Protein AF-A0A7V9RGB2-F1 (afdb_monomer_lite)

Secondary structure (DSSP, 8-state):
-TTS-TTB---HHHHTTSPP-SSS--HHHHHHHHHHTT--SSPPHHHHHHHHT----S-HHHHHHHHTTS-HHHHHHHHHHHHTTTS---S---HHHHHHHHHTTSS-HHHHHHHHHHHTHHHHHHHHHHHHTTS--TT-TTS-S-------TTTSSS-TTS---HHHHHHHHHHH--HHHHHHHHHHHHHHHHHHHHS-TT-HHHHHHHHHH-TT-HHHHHHHHHHHHHHHTT--HHHHHHHHHHTTTS-HHHHHHHHHH-TT----HHHHHHHHHHHHHHHHHHHHHHHHHT-TT-HHHHHHHHHHHTTB-SHHHHHHHHHHHHH-HHHHHHHHHTTTTSS-PPPP-

Sequence (349 aa):
MSELIAGIAWTPAMRARVYPSRRIANPAMLAAHLSRSKLTHPIDPQAARALARYPVFHRVEQVKHAGARNPPTWRSAVEVAVARAGSTPQGPLDIDVEAATVSLQLLPLYAAMPYWLSGGGLPFALRTLIRCHGIVNADRTRIGGGAWVVETRSHSVEHPSNHADAWTLLRGMLAEAIEPVYDECHGIADEARLAVRRGKPGEQGLLLMLAFAFPDEPEWAKAAAKPALALTEGFTELFVQALARYTVVAPVDVAVELLTRVPNTAVEADDLLSALAHHGAAGGVKIYEAALAHTATNDARRKLWGTDLLAVRTDDAAKAFARLARRTRTFATLANKHRLLMLRPAKPA

Radius of gyration: 21.08 Å; chains: 1; bounding box: 49×39×62 Å

pLDDT: mean 77.6, std 16.29, range [25.38, 98.06]

Foldseek 3Di:
DVCLFPQFQDDPVLLLLAQFALVRQRLSVLQVQQVLLPAGPVGDLVSLLVLQLDQPDDDLVVLVVQLVVWDPVLNVLLVLLSVCQNHGDPDADDLSVLLSVCLSPSGPLLSSLSNCCNRVNLLSSLSSQLNNFVTDGPPPVPADDGSQDFPDPPVPPDDPPRGRDNLSNSLNSLSVDDDVRVVSSVVSLVVSVVDVVVDDPHSLLSLLSSCLSHLVCLVSQAVSLVSLVVCLVRDDPRSLQSNLSSLLRHFLVSSLVSCQSCVPRVNALSSLSSSCSRVPLQSSLSNLLSNLVSPVPDLVRVLSSLVSLLSRQDPSSLVSLVVVLVVDVSSVVVCVVCVVSNPDHPDDD

Structure (mmCIF, N/CA/C/O backbone):
data_AF-A0A7V9RGB2-F1
#
_entry.id   AF-A0A7V9RGB2-F1
#
loop_
_atom_site.group_PDB
_atom_site.id
_atom_site.type_symbol
_atom_site.label_atom_id
_atom_site.label_alt_id
_atom_site.label_comp_id
_atom_site.label_asym_id
_atom_site.label_entity_id
_atom_site.label_seq_id
_atom_site.pdbx_PDB_ins_code
_atom_site.Cartn_x
_atom_site.Cartn_y
_atom_site.Cartn_z
_atom_site.occupancy
_atom_site.B_iso_or_equiv
_atom_site.auth_seq_id
_atom_site.auth_comp_id
_atom_site.auth_asym_id
_atom_site.auth_atom_id
_atom_site.pdbx_PDB_model_num
ATOM 1 N N . MET A 1 1 ? -1.914 -15.713 -15.498 1.00 42.78 1 MET A N 1
ATOM 2 C CA . MET A 1 1 ? -0.457 -15.415 -15.435 1.00 42.78 1 MET A CA 1
ATOM 3 C C . MET A 1 1 ? 0.282 -15.533 -16.781 1.00 42.78 1 MET A C 1
ATOM 5 O O . MET A 1 1 ? 1.438 -15.112 -16.828 1.00 42.78 1 MET A O 1
ATOM 9 N N . SER A 1 2 ? -0.315 -16.112 -17.838 1.00 36.31 2 SER A N 1
ATOM 10 C CA . SER A 1 2 ? 0.373 -16.432 -19.107 1.00 36.31 2 SER A CA 1
ATOM 11 C C . SER A 1 2 ? 0.507 -15.271 -20.101 1.00 36.31 2 SER A C 1
ATOM 13 O O . SER A 1 2 ? 1.265 -15.405 -21.050 1.00 36.31 2 SER A O 1
ATOM 15 N N . GLU A 1 3 ? -0.120 -14.118 -19.852 1.00 41.31 3 GLU A N 1
ATOM 16 C CA . GLU A 1 3 ? 0.007 -12.907 -20.687 1.00 41.31 3 GLU A CA 1
ATOM 17 C C . GLU A 1 3 ? 0.462 -11.679 -19.878 1.00 41.31 3 GLU A C 1
ATOM 19 O O . GLU A 1 3 ? 0.044 -10.552 -20.127 1.00 41.31 3 GLU A O 1
ATOM 24 N N . LEU A 1 4 ? 1.292 -11.863 -18.846 1.00 48.91 4 LEU A N 1
ATOM 25 C CA . LEU A 1 4 ? 1.810 -10.733 -18.066 1.00 48.91 4 LEU A CA 1
ATOM 26 C C . LEU A 1 4 ? 2.849 -9.945 -18.877 1.00 48.91 4 LEU A C 1
ATOM 28 O O . LEU A 1 4 ? 4.049 -10.169 -18.748 1.00 48.91 4 LEU A O 1
ATOM 32 N N . ILE A 1 5 ? 2.318 -9.022 -19.686 1.00 60.25 5 ILE A N 1
ATOM 33 C CA . ILE A 1 5 ? 2.962 -7.954 -20.454 1.00 60.25 5 ILE A CA 1
ATOM 34 C C . ILE A 1 5 ? 4.028 -8.477 -21.420 1.00 60.25 5 ILE A C 1
ATOM 36 O O . ILE A 1 5 ? 5.154 -8.804 -21.036 1.00 60.25 5 ILE A O 1
ATOM 40 N N . ALA A 1 6 ? 3.684 -8.483 -22.710 1.00 64.38 6 ALA A N 1
ATOM 41 C CA . ALA A 1 6 ? 4.625 -8.758 -23.789 1.00 64.38 6 ALA A CA 1
ATOM 42 C C . ALA A 1 6 ? 5.948 -7.992 -23.584 1.00 64.38 6 ALA A C 1
ATOM 44 O O . ALA A 1 6 ? 5.961 -6.793 -23.297 1.00 64.38 6 ALA A O 1
ATOM 45 N N . GLY A 1 7 ? 7.070 -8.703 -23.715 1.00 75.06 7 GLY A N 1
ATOM 46 C CA . GLY A 1 7 ? 8.401 -8.112 -23.584 1.00 75.06 7 GLY A CA 1
ATOM 47 C C . GLY A 1 7 ? 9.000 -8.104 -22.174 1.00 75.06 7 GLY A C 1
ATOM 48 O O . GLY A 1 7 ? 10.013 -7.441 -21.989 1.00 75.06 7 GLY A O 1
ATOM 49 N N . ILE A 1 8 ? 8.466 -8.835 -21.184 1.00 83.38 8 ILE A N 1
ATOM 50 C CA . ILE A 1 8 ? 9.133 -9.026 -19.877 1.00 83.38 8 ILE A CA 1
ATOM 51 C C . ILE A 1 8 ? 9.417 -10.513 -19.610 1.00 83.38 8 ILE A C 1
ATOM 53 O O . ILE A 1 8 ? 8.515 -11.346 -19.555 1.00 83.38 8 ILE A O 1
ATOM 57 N N . ALA A 1 9 ? 10.688 -10.857 -19.389 1.00 86.25 9 ALA A N 1
ATOM 58 C CA . ALA A 1 9 ? 11.142 -12.199 -19.030 1.00 86.25 9 ALA A CA 1
ATOM 59 C C . ALA A 1 9 ? 11.084 -12.417 -17.507 1.00 86.25 9 ALA A C 1
ATOM 61 O O . ALA A 1 9 ? 12.104 -12.434 -16.817 1.00 86.25 9 ALA A O 1
ATOM 62 N N . TRP A 1 10 ? 9.872 -12.573 -16.977 1.00 84.88 10 TRP A N 1
ATOM 63 C CA . TRP A 1 10 ? 9.626 -12.760 -15.546 1.00 84.88 10 TRP A CA 1
ATOM 64 C C . TRP A 1 10 ? 10.227 -14.057 -14.986 1.00 84.88 10 TRP A C 1
ATOM 66 O O . TRP A 1 10 ? 9.755 -15.152 -15.302 1.00 84.88 10 TRP A O 1
ATOM 76 N N . THR A 1 11 ? 11.192 -13.939 -14.071 1.00 87.06 11 THR A N 1
ATOM 77 C CA . THR A 1 11 ? 11.668 -15.077 -13.265 1.00 87.06 11 THR A CA 1
ATOM 78 C C . THR A 1 11 ? 10.705 -15.380 -12.108 1.00 87.06 11 THR A C 1
ATOM 80 O O . THR A 1 11 ? 9.992 -14.475 -11.664 1.00 87.06 11 THR A O 1
ATOM 83 N N . PRO A 1 12 ? 10.696 -16.607 -11.552 1.00 86.50 12 PRO A N 1
ATOM 84 C CA . PRO A 1 12 ? 9.916 -16.909 -10.349 1.00 86.50 12 PRO A CA 1
ATOM 85 C C . PRO A 1 12 ? 10.233 -15.970 -9.175 1.00 86.50 12 PRO A C 1
ATOM 87 O O . PRO A 1 12 ? 9.321 -15.496 -8.505 1.00 86.50 12 PRO A O 1
ATOM 90 N N . ALA A 1 13 ? 11.511 -15.624 -8.983 1.00 86.62 13 ALA A N 1
ATOM 91 C CA . ALA A 1 13 ? 11.950 -14.708 -7.929 1.00 86.62 13 ALA A CA 1
ATOM 92 C C . ALA A 1 13 ? 11.412 -13.279 -8.119 1.00 86.62 13 ALA A C 1
ATOM 94 O O . ALA A 1 13 ? 11.034 -12.634 -7.146 1.00 86.62 13 ALA A O 1
ATOM 95 N N . MET A 1 14 ? 11.342 -12.787 -9.361 1.00 87.56 14 MET A N 1
ATOM 96 C CA . MET A 1 14 ? 10.722 -11.489 -9.650 1.00 87.56 14 MET A CA 1
ATOM 97 C C . MET A 1 14 ? 9.212 -11.535 -9.426 1.00 87.56 14 MET A C 1
ATOM 99 O O . MET A 1 14 ? 8.665 -10.639 -8.792 1.00 87.56 14 MET A O 1
ATOM 103 N N . ARG A 1 15 ? 8.537 -12.590 -9.908 1.00 87.19 15 ARG A N 1
ATOM 104 C CA . ARG A 1 15 ? 7.087 -12.749 -9.722 1.00 87.19 15 ARG A CA 1
ATOM 105 C C . ARG A 1 15 ? 6.722 -12.766 -8.241 1.00 87.19 15 ARG A C 1
ATOM 107 O O . ARG A 1 15 ? 5.767 -12.105 -7.869 1.00 87.19 15 ARG A O 1
ATOM 114 N N . ALA A 1 16 ? 7.512 -13.422 -7.392 1.00 86.62 16 ALA A N 1
ATOM 115 C CA . ALA A 1 16 ? 7.276 -13.492 -5.947 1.00 86.62 16 ALA A CA 1
ATOM 116 C C . ALA A 1 16 ? 7.363 -12.137 -5.211 1.00 86.62 16 ALA A C 1
ATOM 118 O O . ALA A 1 16 ? 6.953 -12.057 -4.059 1.00 86.62 16 ALA A O 1
ATOM 119 N N . ARG A 1 17 ? 7.875 -11.083 -5.862 1.00 87.69 17 ARG A N 1
ATOM 120 C CA . ARG A 1 17 ? 8.097 -9.747 -5.281 1.00 87.69 17 ARG A CA 1
ATOM 121 C C . ARG A 1 17 ? 7.116 -8.677 -5.778 1.00 87.69 17 ARG A C 1
ATOM 123 O O . ARG A 1 17 ? 7.175 -7.539 -5.330 1.00 87.69 17 ARG A O 1
ATOM 130 N N . VAL A 1 18 ? 6.233 -9.016 -6.717 1.00 89.00 18 VAL A N 1
ATOM 131 C CA . VAL A 1 18 ? 5.214 -8.094 -7.248 1.00 89.00 18 VAL A CA 1
ATOM 132 C C . VAL A 1 18 ? 4.077 -7.937 -6.238 1.00 89.00 18 VAL A C 1
ATOM 134 O O . VAL A 1 18 ? 3.557 -8.931 -5.739 1.00 89.00 18 VAL A O 1
ATOM 137 N N . TYR A 1 19 ? 3.637 -6.716 -5.949 1.00 89.19 19 TYR A N 1
ATOM 138 C CA . TYR A 1 19 ? 2.496 -6.510 -5.069 1.00 89.19 19 TYR A CA 1
ATOM 139 C C . TYR A 1 19 ? 1.227 -7.141 -5.649 1.00 89.19 19 TYR A C 1
ATOM 141 O O . TYR A 1 19 ? 0.911 -6.912 -6.821 1.00 89.19 19 TYR A O 1
ATOM 149 N N . PRO A 1 20 ? 0.476 -7.891 -4.829 1.00 89.06 20 PRO A N 1
ATOM 150 C CA . PRO A 1 20 ? -0.756 -8.536 -5.262 1.00 89.06 20 PRO A CA 1
ATOM 151 C C . PRO A 1 20 ? -1.809 -7.514 -5.730 1.00 89.06 20 PRO A C 1
ATOM 153 O O . PRO A 1 20 ? -1.870 -6.392 -5.228 1.00 89.06 20 PRO A O 1
ATOM 156 N N . SER A 1 21 ? -2.636 -7.894 -6.699 1.00 89.19 21 SER A N 1
ATOM 157 C CA . SER A 1 21 ? -3.864 -7.196 -7.116 1.00 89.19 21 SER A CA 1
ATOM 158 C C . SER A 1 21 ? -4.912 -8.216 -7.560 1.00 89.19 21 SER A C 1
ATOM 160 O O . SER A 1 21 ? -4.579 -9.391 -7.717 1.00 89.19 21 SER A O 1
ATOM 162 N N . ARG A 1 22 ? -6.157 -7.806 -7.834 1.00 87.69 22 ARG A N 1
ATOM 163 C CA . ARG A 1 22 ? -7.182 -8.749 -8.325 1.00 87.69 22 ARG A CA 1
ATOM 164 C C . ARG A 1 22 ? -6.789 -9.354 -9.674 1.00 87.69 22 ARG A C 1
ATOM 166 O O . ARG A 1 22 ? -7.043 -10.525 -9.937 1.00 87.69 22 ARG A O 1
ATOM 173 N N . ARG A 1 23 ? -6.098 -8.578 -10.517 1.00 83.00 23 ARG A N 1
ATOM 174 C CA . ARG A 1 23 ? -5.532 -9.057 -11.794 1.00 83.00 23 ARG A CA 1
ATOM 175 C C . ARG A 1 23 ? -4.309 -9.958 -11.613 1.00 83.00 23 ARG A C 1
ATOM 177 O O . ARG A 1 23 ? -4.025 -10.790 -12.476 1.00 83.00 23 ARG A O 1
ATOM 184 N N . ILE A 1 24 ? -3.550 -9.769 -10.534 1.00 81.00 24 ILE A N 1
ATOM 185 C CA . ILE A 1 24 ? -2.286 -10.461 -10.266 1.00 81.00 24 ILE A CA 1
ATOM 186 C C . ILE A 1 24 ? -2.278 -10.912 -8.806 1.00 81.00 24 ILE A C 1
ATOM 188 O O . ILE A 1 24 ? -1.611 -10.318 -7.958 1.00 81.00 24 ILE A O 1
ATOM 192 N N . ALA A 1 25 ? -3.029 -11.972 -8.503 1.00 76.81 25 ALA A N 1
ATOM 193 C CA . ALA A 1 25 ? -2.949 -12.598 -7.191 1.00 76.81 25 ALA A CA 1
ATOM 194 C C . ALA A 1 25 ? -1.507 -13.094 -6.969 1.00 76.81 25 ALA A C 1
ATOM 196 O O . ALA A 1 25 ? -0.973 -13.861 -7.777 1.00 76.81 25 ALA A O 1
ATOM 197 N N . ASN A 1 26 ? -0.855 -12.611 -5.908 1.00 87.25 26 ASN A N 1
ATOM 198 C CA . ASN A 1 26 ? 0.507 -13.002 -5.551 1.00 87.25 26 ASN A CA 1
ATOM 199 C C . ASN A 1 26 ? 0.581 -13.496 -4.099 1.00 87.25 26 ASN A C 1
ATOM 201 O O . ASN A 1 26 ? 1.009 -12.749 -3.208 1.00 87.25 26 ASN A O 1
ATOM 205 N N . PRO A 1 27 ? 0.216 -14.766 -3.859 1.00 84.25 27 PRO A N 1
ATOM 206 C CA . PRO A 1 27 ? 0.201 -15.331 -2.515 1.00 84.25 27 PRO A CA 1
ATOM 207 C C . PRO A 1 27 ? 1.605 -15.422 -1.905 1.00 84.25 27 PRO A C 1
ATOM 209 O O . PRO A 1 27 ? 1.747 -15.373 -0.688 1.00 84.25 27 PRO A O 1
ATOM 212 N N . ALA A 1 28 ? 2.668 -15.501 -2.718 1.00 86.88 28 ALA A N 1
ATOM 213 C CA . ALA A 1 28 ? 4.041 -15.545 -2.214 1.00 86.88 28 ALA A CA 1
ATOM 214 C C . ALA A 1 28 ? 4.442 -14.227 -1.534 1.00 86.88 28 ALA A C 1
ATOM 216 O O . ALA A 1 28 ? 5.065 -14.245 -0.474 1.00 86.88 28 ALA A O 1
ATOM 217 N N . MET A 1 29 ? 4.044 -13.089 -2.111 1.00 85.50 29 MET A N 1
ATOM 218 C CA . MET A 1 29 ? 4.306 -11.773 -1.526 1.00 85.50 29 MET A CA 1
ATOM 219 C C . MET A 1 29 ? 3.495 -11.559 -0.242 1.00 85.50 29 MET A C 1
ATOM 221 O O . MET A 1 29 ? 4.032 -11.051 0.746 1.00 85.50 29 MET A O 1
ATOM 225 N N . LEU A 1 30 ? 2.229 -11.996 -0.234 1.00 85.12 30 LEU A N 1
ATOM 226 C CA . LEU A 1 30 ? 1.374 -11.984 0.955 1.00 85.12 30 LEU A CA 1
ATOM 227 C C . LEU A 1 30 ? 1.961 -12.859 2.075 1.00 85.12 30 LEU A C 1
ATOM 229 O O . LEU A 1 30 ? 2.120 -12.395 3.205 1.00 85.12 30 LEU A O 1
ATOM 233 N N . ALA A 1 31 ? 2.369 -14.088 1.752 1.00 86.31 31 ALA A N 1
ATOM 234 C CA . ALA A 1 31 ? 3.021 -15.000 2.688 1.00 86.31 31 ALA A CA 1
ATOM 235 C C . ALA A 1 31 ? 4.334 -14.418 3.234 1.00 86.31 31 ALA A C 1
ATOM 237 O O . ALA A 1 31 ? 4.566 -14.471 4.439 1.00 86.31 31 ALA A O 1
ATOM 238 N N . ALA A 1 32 ? 5.158 -13.802 2.380 1.00 83.44 32 ALA A N 1
ATOM 239 C CA . ALA A 1 32 ? 6.398 -13.146 2.792 1.00 83.44 32 ALA A CA 1
ATOM 240 C C . ALA A 1 32 ? 6.156 -11.941 3.717 1.00 83.44 32 ALA A C 1
ATOM 242 O O . ALA A 1 32 ? 6.986 -11.649 4.576 1.00 83.44 32 ALA A O 1
ATOM 243 N N . HIS A 1 33 ? 5.034 -11.232 3.560 1.00 79.75 33 HIS A N 1
ATOM 244 C CA . HIS A 1 33 ? 4.646 -10.161 4.478 1.00 79.75 33 HIS A CA 1
ATOM 245 C C . HIS A 1 33 ? 4.199 -10.731 5.822 1.00 79.75 33 HIS A C 1
ATOM 247 O O . HIS A 1 33 ? 4.705 -10.310 6.858 1.00 79.75 33 HIS A O 1
ATOM 253 N N . LEU A 1 34 ? 3.316 -11.729 5.820 1.00 84.12 34 LEU A N 1
ATOM 254 C CA . LEU A 1 34 ? 2.813 -12.359 7.043 1.00 84.12 34 LEU A CA 1
ATOM 255 C C . LEU A 1 34 ? 3.914 -13.069 7.844 1.00 84.12 34 LEU A C 1
ATOM 257 O O . LEU A 1 34 ? 3.935 -12.972 9.075 1.00 84.12 34 LEU A O 1
ATOM 261 N N . SER A 1 35 ? 4.882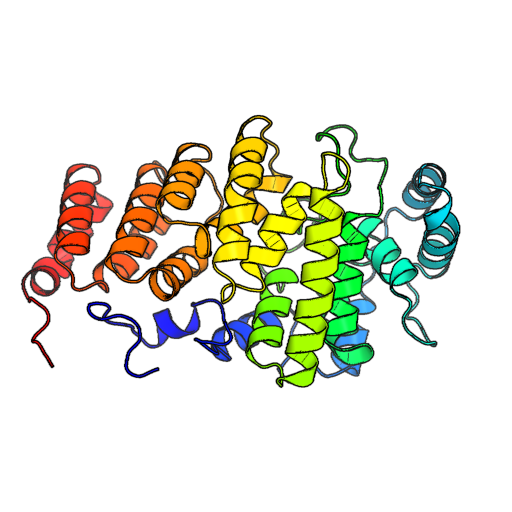 -13.700 7.172 1.00 82.81 35 SER A N 1
ATOM 262 C CA . SER A 1 35 ? 5.981 -14.413 7.831 1.00 82.81 35 SER A CA 1
ATOM 263 C C . SER A 1 35 ? 6.872 -13.494 8.669 1.00 82.81 35 SER A C 1
ATOM 265 O O . SER A 1 35 ? 7.458 -13.946 9.651 1.00 82.81 35 SER A O 1
ATOM 267 N N . ARG A 1 36 ? 6.949 -12.197 8.332 1.00 77.75 36 ARG A N 1
ATOM 268 C CA . ARG A 1 36 ? 7.663 -11.185 9.132 1.00 77.75 36 ARG A CA 1
ATOM 269 C C . ARG A 1 36 ? 7.086 -11.060 10.545 1.00 77.75 36 ARG A C 1
ATOM 271 O O . ARG A 1 36 ? 7.833 -10.903 11.504 1.00 77.75 36 ARG A O 1
ATOM 278 N N . SER A 1 37 ? 5.774 -11.244 10.675 1.00 76.25 37 SER A N 1
ATOM 279 C CA . SER A 1 37 ? 5.053 -11.271 11.951 1.00 76.25 37 SER A CA 1
ATOM 280 C C . SER A 1 37 ? 4.823 -12.693 12.483 1.00 76.25 37 SER A C 1
ATOM 282 O O . SER A 1 37 ? 4.024 -12.876 13.395 1.00 76.25 37 SER A O 1
ATOM 284 N N . LYS A 1 38 ? 5.502 -13.710 11.925 1.00 83.44 38 LYS A N 1
ATOM 285 C CA . LYS A 1 38 ? 5.294 -15.140 12.237 1.00 83.44 38 LYS A CA 1
ATOM 286 C C . LYS A 1 38 ? 3.841 -15.606 12.046 1.00 83.44 38 LYS A C 1
ATOM 288 O O . LYS A 1 38 ? 3.394 -16.534 12.713 1.00 83.44 38 LYS A O 1
ATOM 293 N N . LEU A 1 39 ? 3.113 -14.962 11.137 1.00 85.31 39 LEU A N 1
ATOM 294 C CA . LEU A 1 39 ? 1.760 -15.346 10.749 1.00 85.31 39 LEU A CA 1
ATOM 295 C C . LEU A 1 39 ? 1.773 -16.104 9.423 1.00 85.31 39 LEU A C 1
ATOM 297 O O . LEU A 1 39 ? 2.739 -16.053 8.661 1.00 85.31 39 LEU A O 1
ATOM 301 N N . THR A 1 40 ? 0.661 -16.773 9.140 1.00 88.25 40 THR A N 1
ATOM 302 C CA . THR A 1 40 ? 0.395 -17.445 7.864 1.00 88.25 40 THR A CA 1
ATOM 303 C C . THR A 1 40 ? -0.948 -16.984 7.299 1.00 88.25 40 THR A C 1
ATOM 305 O O . THR A 1 40 ? -1.706 -16.298 7.986 1.00 88.25 40 THR A O 1
ATOM 308 N N . HIS A 1 41 ? -1.206 -17.294 6.027 1.00 83.94 41 HIS A N 1
ATOM 309 C CA . HIS A 1 41 ? -2.513 -17.116 5.399 1.00 83.94 41 HIS A CA 1
ATOM 310 C C . HIS A 1 41 ? -3.173 -18.501 5.234 1.00 83.94 41 HIS A C 1
ATOM 312 O O . HIS A 1 41 ? -2.513 -19.386 4.681 1.00 83.94 41 HIS A O 1
ATOM 318 N N . PRO A 1 42 ? -4.428 -18.714 5.680 1.00 87.56 42 PRO A N 1
ATOM 319 C CA . PRO A 1 42 ? -5.303 -17.754 6.364 1.00 87.56 42 PRO A CA 1
ATOM 320 C C . PRO A 1 42 ? -4.793 -17.372 7.765 1.00 87.56 42 PRO A C 1
ATOM 322 O O . PRO A 1 42 ? -4.131 -18.160 8.435 1.00 87.56 42 PRO A O 1
ATOM 325 N N . ILE A 1 43 ? -5.092 -16.141 8.196 1.00 87.56 43 ILE A N 1
ATOM 326 C CA . ILE A 1 43 ? -4.607 -15.585 9.469 1.00 87.56 43 ILE A CA 1
ATOM 327 C C . ILE A 1 43 ? -5.361 -16.233 10.637 1.00 87.56 43 ILE A C 1
ATOM 329 O O . ILE A 1 43 ? -6.567 -16.036 10.768 1.00 87.56 43 ILE A O 1
ATOM 333 N N . ASP A 1 44 ? -4.648 -16.945 11.514 1.00 87.25 44 ASP A N 1
ATOM 334 C CA . ASP A 1 44 ? -5.208 -17.452 12.772 1.00 87.25 44 ASP A CA 1
ATOM 335 C C . ASP A 1 44 ? -5.553 -16.287 13.727 1.00 87.25 44 ASP A C 1
ATOM 337 O O . ASP A 1 44 ? -4.651 -15.532 14.121 1.00 87.25 44 ASP A O 1
ATOM 341 N N . PRO A 1 45 ? -6.827 -16.143 14.150 1.00 83.56 45 PRO A N 1
ATOM 342 C CA . PRO A 1 45 ? -7.231 -15.124 15.110 1.00 83.56 45 PRO A CA 1
ATOM 343 C C . PRO A 1 45 ? -6.475 -15.192 16.440 1.00 83.56 45 PRO A C 1
ATOM 345 O O . PRO A 1 45 ? -6.221 -14.149 17.043 1.00 83.56 45 PRO A O 1
ATOM 348 N N . GLN A 1 46 ? -6.096 -16.383 16.922 1.00 84.06 46 GLN A N 1
ATOM 349 C CA . GLN A 1 46 ? -5.366 -16.509 18.187 1.00 84.06 46 GLN A CA 1
ATOM 350 C C . GLN A 1 46 ? -3.927 -16.004 18.058 1.00 84.06 46 GLN A C 1
ATOM 352 O O . GLN A 1 46 ? -3.483 -15.211 18.894 1.00 84.06 46 GLN A O 1
ATOM 357 N N . ALA A 1 47 ? -3.222 -16.391 16.993 1.00 85.06 47 ALA A N 1
ATOM 358 C CA . ALA A 1 47 ? -1.893 -15.872 16.686 1.00 85.06 47 ALA A CA 1
ATOM 359 C C . ALA A 1 47 ? -1.901 -14.349 16.451 1.00 85.06 47 ALA A C 1
ATOM 361 O O . ALA A 1 47 ? -1.066 -13.630 17.003 1.00 85.06 47 ALA A O 1
ATOM 362 N N . ALA A 1 48 ? -2.877 -13.830 15.699 1.00 83.81 48 ALA A N 1
ATOM 363 C CA . ALA A 1 48 ? -3.033 -12.393 15.483 1.00 83.81 48 ALA A CA 1
ATOM 364 C C . ALA A 1 48 ? -3.313 -11.640 16.794 1.00 83.81 48 ALA A C 1
ATOM 366 O O . ALA A 1 48 ? -2.702 -10.607 17.074 1.00 83.81 48 ALA A O 1
ATOM 367 N N . ARG A 1 49 ? -4.173 -12.199 17.654 1.00 78.75 49 ARG A N 1
ATOM 368 C CA . ARG A 1 49 ? -4.439 -11.667 18.996 1.00 78.75 49 ARG A CA 1
ATOM 369 C C . ARG A 1 49 ? -3.180 -11.644 19.863 1.00 78.75 49 ARG A C 1
ATOM 371 O O . ARG A 1 49 ? -3.005 -10.711 20.641 1.00 78.75 49 ARG A O 1
ATOM 378 N N . ALA A 1 50 ? -2.307 -12.645 19.751 1.00 81.38 50 ALA A N 1
ATOM 379 C CA . ALA A 1 50 ? -1.050 -12.685 20.495 1.00 81.38 50 ALA A CA 1
ATOM 380 C C . ALA A 1 50 ? -0.092 -11.556 20.080 1.00 81.38 50 ALA A C 1
ATOM 382 O O . ALA A 1 50 ? 0.547 -10.964 20.946 1.00 81.38 50 ALA A O 1
ATOM 383 N N . LEU A 1 51 ? -0.046 -11.196 18.792 1.00 76.94 51 LEU A N 1
ATOM 384 C CA . LEU A 1 51 ? 0.706 -10.023 18.328 1.00 76.94 51 LEU A CA 1
ATOM 385 C C . LEU A 1 51 ? 0.116 -8.718 18.861 1.00 76.94 51 LEU A C 1
ATOM 387 O O . LEU A 1 51 ? 0.858 -7.838 19.285 1.00 76.94 51 LEU A O 1
ATOM 391 N N . ALA A 1 52 ? -1.213 -8.606 18.898 1.00 72.81 52 ALA A N 1
ATOM 392 C CA . ALA A 1 52 ? -1.892 -7.434 19.446 1.00 72.81 52 ALA A CA 1
ATOM 393 C C . ALA A 1 52 ? -1.688 -7.258 20.969 1.00 72.81 52 ALA A C 1
ATOM 395 O O . ALA A 1 52 ? -1.976 -6.199 21.512 1.00 72.81 52 ALA A O 1
ATOM 396 N N . ARG A 1 53 ? -1.170 -8.272 21.679 1.00 67.62 53 ARG A N 1
ATOM 397 C CA . ARG A 1 53 ? -0.786 -8.181 23.102 1.00 67.62 53 ARG A CA 1
ATOM 398 C C . ARG A 1 53 ? 0.607 -7.581 23.323 1.00 67.62 53 ARG A C 1
ATOM 400 O O . ARG A 1 53 ? 1.078 -7.577 24.459 1.00 67.62 53 ARG A O 1
ATOM 407 N N . TYR A 1 54 ? 1.284 -7.114 22.271 1.00 61.41 54 TYR A N 1
ATOM 408 C CA . TYR A 1 54 ? 2.641 -6.586 22.387 1.00 61.41 54 TYR A CA 1
ATOM 409 C C . TYR A 1 54 ? 2.691 -5.357 23.320 1.00 61.41 54 TYR A C 1
ATOM 411 O O . TYR A 1 54 ? 1.929 -4.407 23.120 1.00 61.41 54 TYR A O 1
ATOM 419 N N . PRO A 1 55 ? 3.574 -5.349 24.334 1.00 53.03 55 PRO A N 1
ATOM 420 C CA . PRO A 1 55 ? 3.633 -4.287 25.327 1.00 53.03 55 PRO A CA 1
ATOM 421 C C . PRO A 1 55 ? 4.296 -3.040 24.732 1.00 53.03 55 PRO A C 1
ATOM 423 O O . PRO A 1 55 ? 5.514 -2.898 24.773 1.00 53.03 55 PRO A O 1
ATOM 426 N N . VAL A 1 56 ? 3.511 -2.100 24.204 1.00 53.41 56 VAL A N 1
ATOM 427 C CA . VAL A 1 56 ? 4.013 -0.740 23.953 1.00 53.41 56 VAL A CA 1
ATOM 428 C C . VAL A 1 56 ? 3.783 0.091 25.209 1.00 53.41 56 VAL A C 1
ATOM 430 O O . VAL A 1 56 ? 2.796 0.808 25.359 1.00 53.41 56 VAL A O 1
ATOM 433 N N . PHE A 1 57 ? 4.715 -0.027 26.151 1.00 50.59 57 PHE A N 1
ATOM 434 C CA . PHE A 1 57 ? 4.812 0.882 27.286 1.00 50.59 57 PHE A CA 1
ATOM 435 C C . PHE A 1 57 ? 5.794 1.991 26.939 1.00 50.59 57 PHE A C 1
ATOM 437 O O . PHE A 1 57 ? 6.931 1.701 26.599 1.00 50.59 57 PHE A O 1
ATOM 444 N N . HIS A 1 58 ? 5.324 3.242 27.005 1.00 50.62 58 HIS A N 1
ATOM 445 C CA . HIS A 1 58 ? 6.058 4.409 27.531 1.00 50.62 58 HIS A CA 1
ATOM 446 C C . HIS A 1 58 ? 5.330 5.752 27.331 1.00 50.62 58 HIS A C 1
ATOM 448 O O . HIS A 1 58 ? 5.976 6.789 27.424 1.00 50.62 58 HIS A O 1
ATOM 454 N N . ARG A 1 59 ? 4.007 5.802 27.075 1.00 58.66 59 ARG A N 1
ATOM 455 C CA . ARG A 1 59 ? 3.322 7.099 26.853 1.00 58.66 59 ARG A CA 1
ATOM 456 C C . ARG A 1 59 ? 1.882 7.238 27.354 1.00 58.66 59 ARG A C 1
ATOM 458 O O . ARG A 1 59 ? 1.266 8.234 27.015 1.00 58.66 59 ARG A O 1
ATOM 465 N N . VAL A 1 60 ? 1.329 6.336 28.173 1.00 61.75 60 VAL A N 1
ATOM 466 C CA . VAL A 1 60 ? -0.096 6.427 28.587 1.00 61.75 60 VAL A CA 1
ATOM 467 C C . VAL A 1 60 ? -0.448 7.797 29.189 1.00 61.75 60 VAL A C 1
ATOM 469 O O . VAL A 1 60 ? -1.444 8.395 28.795 1.00 61.75 60 VAL A O 1
ATOM 472 N N . GLU A 1 61 ? 0.400 8.348 30.060 1.00 60.38 61 GLU A N 1
ATOM 473 C CA . GLU A 1 61 ? 0.180 9.685 30.638 1.00 60.38 61 GLU A CA 1
ATOM 474 C C . GLU A 1 61 ? 0.337 10.823 29.608 1.00 60.38 61 GLU A C 1
ATOM 476 O O . GLU A 1 61 ? -0.472 11.747 29.577 1.00 60.38 61 GLU A O 1
ATOM 481 N N . GLN A 1 62 ? 1.298 10.733 28.679 1.00 63.06 62 GLN A N 1
ATOM 482 C CA . GLN A 1 62 ? 1.428 11.699 27.572 1.00 63.06 62 GLN A CA 1
ATOM 483 C C . GLN A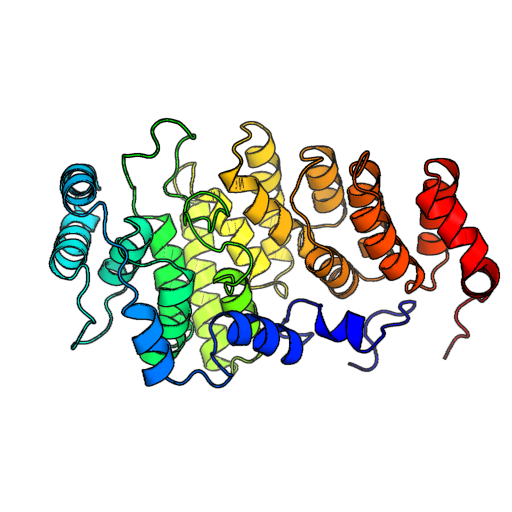 1 62 ? 0.217 11.642 26.621 1.00 63.06 62 GLN A C 1
ATOM 485 O O . GLN A 1 62 ? -0.288 12.673 26.175 1.00 63.06 62 GLN A O 1
ATOM 490 N N . VAL A 1 63 ? -0.293 10.437 26.360 1.00 66.44 63 VAL A N 1
ATOM 491 C CA . VAL A 1 63 ? -1.463 10.170 25.520 1.00 66.44 63 VAL A CA 1
ATOM 492 C C . VAL A 1 63 ? -2.743 10.692 26.173 1.00 66.44 63 VAL A C 1
ATOM 494 O O . VAL A 1 63 ? -3.554 11.306 25.483 1.00 66.44 63 VAL A O 1
ATOM 497 N N . LYS A 1 64 ? -2.916 10.529 27.492 1.00 65.94 64 LYS A N 1
ATOM 498 C CA . LYS A 1 64 ? -4.046 11.103 28.245 1.00 65.94 64 LYS A CA 1
ATOM 499 C C . LYS A 1 64 ? -4.126 12.620 28.073 1.00 65.94 64 LYS A C 1
ATOM 501 O O . LYS A 1 64 ? -5.191 13.148 27.755 1.00 65.94 64 LYS A O 1
ATOM 506 N N . HIS A 1 65 ? -2.997 13.318 28.201 1.00 64.25 65 HIS A N 1
ATOM 507 C CA . HIS A 1 65 ? -2.939 14.769 27.996 1.00 64.25 65 HIS A CA 1
ATOM 508 C C . HIS A 1 65 ? -3.171 15.182 26.532 1.00 64.25 65 HIS A C 1
ATOM 510 O O . HIS A 1 65 ? -3.796 16.214 26.277 1.00 64.25 65 HIS A O 1
ATOM 516 N N . ALA A 1 66 ? -2.726 14.375 25.562 1.00 59.53 66 ALA A N 1
ATOM 517 C CA . ALA A 1 66 ? -3.021 14.587 24.144 1.00 59.53 66 ALA A CA 1
ATOM 518 C C . ALA A 1 66 ? -4.502 14.323 23.799 1.00 59.53 66 ALA A C 1
ATOM 520 O O . ALA A 1 66 ? -5.065 15.004 22.940 1.00 59.53 66 ALA A O 1
ATOM 521 N N . GLY A 1 67 ? -5.155 13.388 24.498 1.00 62.16 67 GLY A N 1
ATOM 522 C CA . GLY A 1 67 ? -6.547 12.989 24.286 1.00 62.16 67 GLY A CA 1
ATOM 523 C C . GLY A 1 67 ? -7.549 14.135 24.432 1.00 62.16 67 GLY A C 1
ATOM 524 O O . GLY A 1 67 ? -8.451 14.262 23.606 1.00 62.16 67 GLY A O 1
ATOM 525 N N . ALA A 1 68 ? -7.329 15.051 25.381 1.00 62.56 68 ALA A N 1
ATOM 526 C CA . ALA A 1 68 ? -8.185 16.225 25.599 1.00 62.56 68 ALA A CA 1
ATOM 527 C C . ALA A 1 68 ? -8.236 17.196 24.399 1.00 62.56 68 ALA A C 1
ATOM 529 O O . ALA A 1 68 ? -9.185 17.971 24.259 1.00 62.56 68 ALA A O 1
ATOM 530 N N . ARG A 1 69 ? -7.227 17.153 23.518 1.00 66.25 69 ARG A N 1
ATOM 531 C CA . ARG A 1 69 ? -7.127 18.008 22.324 1.00 66.25 69 ARG A CA 1
ATOM 532 C C . ARG A 1 69 ? -7.841 17.420 21.102 1.00 66.25 69 ARG A C 1
ATOM 534 O O . ARG A 1 69 ? -7.931 18.097 20.080 1.00 66.25 69 ARG A O 1
ATOM 541 N N . ASN A 1 70 ? -8.362 16.194 21.193 1.00 68.44 70 ASN A N 1
ATOM 542 C CA . ASN A 1 70 ? -9.158 15.608 20.121 1.00 68.44 70 ASN A CA 1
ATOM 543 C C . ASN A 1 70 ? -10.528 16.304 19.989 1.00 68.44 70 ASN A C 1
ATOM 545 O O . ASN A 1 70 ? -11.099 16.755 20.997 1.00 68.44 70 ASN A O 1
ATOM 549 N N . PRO A 1 71 ? -11.090 16.374 18.764 1.00 70.31 71 PRO A N 1
ATOM 550 C CA . PRO A 1 71 ? -12.455 16.847 18.564 1.00 70.31 71 PRO A CA 1
ATOM 551 C C . PRO A 1 71 ? -13.455 16.077 19.448 1.00 70.31 71 PRO A C 1
ATOM 553 O O . PRO A 1 71 ? -13.245 14.887 19.690 1.00 70.31 71 PRO A O 1
ATOM 556 N N . PRO A 1 72 ? -14.552 16.712 19.909 1.00 77.25 72 PRO A N 1
ATOM 557 C CA . PRO A 1 72 ? -15.501 16.098 20.845 1.00 77.25 72 PRO A CA 1
ATOM 558 C C . PRO A 1 72 ? -16.019 14.724 20.414 1.00 77.25 72 PRO A C 1
ATOM 560 O O . PRO A 1 72 ? -16.162 13.841 21.252 1.00 77.25 72 PRO A O 1
ATOM 563 N N . THR A 1 73 ? -16.218 14.524 19.108 1.00 78.62 73 THR A N 1
ATOM 564 C CA . THR A 1 73 ? -16.688 13.263 18.514 1.00 78.62 73 THR A CA 1
ATOM 565 C C . THR A 1 73 ? -15.746 12.078 18.731 1.00 78.62 73 THR A C 1
ATOM 567 O O . THR A 1 73 ? -16.168 10.945 18.557 1.00 78.62 73 THR A O 1
ATOM 570 N N . TRP A 1 74 ? -14.491 12.319 19.111 1.00 79.50 74 TRP A N 1
ATOM 571 C CA . TRP A 1 74 ? -13.472 11.283 19.298 1.00 79.50 74 TRP A CA 1
ATOM 572 C C . TRP A 1 74 ? -13.110 11.020 20.755 1.00 79.50 74 TRP A C 1
ATOM 574 O O . TRP A 1 74 ? -12.423 10.045 21.047 1.00 79.50 74 TRP A O 1
ATOM 584 N N . ARG A 1 75 ? -13.526 11.894 21.677 1.00 81.19 75 ARG A N 1
ATOM 585 C CA . ARG A 1 75 ? -13.055 11.852 23.068 1.00 81.19 75 ARG A CA 1
ATOM 586 C C . ARG A 1 75 ? -13.448 10.561 23.770 1.00 81.19 75 ARG A C 1
ATOM 588 O O . ARG A 1 75 ? -12.588 9.951 24.389 1.00 81.19 75 ARG A O 1
ATOM 595 N N . SER A 1 76 ? -14.688 10.105 23.596 1.00 86.06 76 SER A N 1
ATOM 596 C CA . SER A 1 76 ? -15.160 8.844 24.177 1.00 86.06 76 SER A CA 1
ATOM 597 C C . SER A 1 76 ? -14.339 7.648 23.687 1.00 86.06 76 SER A C 1
ATOM 599 O O . SER A 1 76 ? -13.884 6.838 24.489 1.00 86.06 76 SER A O 1
ATOM 601 N N . ALA A 1 77 ? -14.082 7.558 22.381 1.00 87.38 77 ALA A N 1
ATOM 602 C CA . ALA A 1 77 ? -13.271 6.490 21.805 1.00 87.38 77 ALA A CA 1
ATOM 603 C C . ALA A 1 77 ? -11.819 6.526 22.308 1.00 87.38 77 ALA A C 1
ATOM 605 O O . ALA A 1 77 ? -11.252 5.487 22.638 1.00 87.38 77 ALA A O 1
ATOM 606 N N . VAL A 1 78 ? -11.237 7.723 22.429 1.00 82.75 78 VAL A N 1
ATOM 607 C CA . VAL A 1 78 ? -9.895 7.937 22.991 1.00 82.75 78 VAL A CA 1
ATOM 608 C C . VAL A 1 78 ? -9.833 7.541 24.466 1.00 82.75 78 VAL A C 1
ATOM 610 O O . VAL A 1 78 ? -8.907 6.841 24.864 1.00 82.75 78 VAL A O 1
ATOM 613 N N . GLU A 1 79 ? -10.811 7.943 25.274 1.00 84.31 79 GLU A N 1
ATOM 614 C CA . GLU A 1 79 ? -10.905 7.574 26.690 1.00 84.31 79 GLU A CA 1
ATOM 615 C C . GLU A 1 79 ? -10.982 6.056 26.857 1.00 84.31 79 GLU A C 1
ATOM 617 O O . GLU A 1 79 ? -10.244 5.483 27.660 1.00 84.31 79 GLU A O 1
ATOM 622 N N . VAL A 1 80 ? -11.809 5.387 26.048 1.00 86.62 80 VAL A N 1
ATOM 623 C CA . VAL A 1 80 ? -11.925 3.926 26.057 1.00 86.62 80 VAL A CA 1
ATOM 624 C C . VAL A 1 80 ? -10.628 3.260 25.590 1.00 86.62 80 VAL A C 1
ATOM 626 O O . VAL A 1 80 ? -10.184 2.306 26.226 1.00 86.62 80 VAL A O 1
ATOM 629 N N . ALA A 1 81 ? -9.987 3.755 24.527 1.00 84.44 81 ALA A N 1
ATOM 630 C CA . ALA A 1 81 ? -8.711 3.228 24.036 1.00 84.44 81 ALA A CA 1
ATOM 631 C C . ALA A 1 81 ? -7.602 3.342 25.093 1.00 84.44 81 ALA A C 1
ATOM 633 O O . ALA A 1 81 ? -6.872 2.385 25.344 1.00 84.44 81 ALA A O 1
ATOM 634 N N . VAL A 1 82 ? -7.519 4.487 25.775 1.00 81.06 82 VAL A N 1
ATOM 635 C CA . VAL A 1 82 ? -6.574 4.720 26.874 1.00 81.06 82 VAL A CA 1
ATOM 636 C C . VAL A 1 82 ? -6.879 3.826 28.073 1.00 81.06 82 VAL A C 1
ATOM 638 O O . VAL A 1 82 ? -5.957 3.248 28.643 1.00 81.06 82 VAL A O 1
ATOM 641 N N . ALA A 1 83 ? -8.151 3.680 28.451 1.00 81.94 83 ALA A N 1
ATOM 642 C CA . ALA A 1 83 ? -8.557 2.804 29.549 1.00 81.94 83 ALA A CA 1
ATOM 643 C C . ALA A 1 83 ? -8.262 1.325 29.254 1.00 81.94 83 ALA A C 1
ATOM 645 O O . ALA A 1 83 ? -7.989 0.554 30.171 1.00 81.94 83 ALA A O 1
ATOM 646 N N . ARG A 1 84 ? -8.294 0.935 27.975 1.00 79.56 84 ARG A N 1
ATOM 647 C CA . ARG A 1 84 ? -7.970 -0.417 27.507 1.00 79.56 84 ARG A CA 1
ATOM 648 C C . ARG A 1 84 ? -6.492 -0.612 27.178 1.00 79.56 84 ARG A C 1
ATOM 650 O O . ARG A 1 84 ? -6.131 -1.736 26.831 1.00 79.56 84 ARG A O 1
ATOM 657 N N . ALA A 1 85 ? -5.644 0.414 27.272 1.00 72.56 85 ALA A N 1
ATOM 658 C CA . ALA A 1 85 ? -4.240 0.327 26.878 1.00 72.56 85 ALA A CA 1
ATOM 659 C C . ALA A 1 85 ? -3.541 -0.849 27.587 1.00 72.56 85 ALA A C 1
ATOM 661 O O . ALA A 1 85 ? -3.512 -0.922 28.814 1.00 72.56 85 ALA A O 1
ATOM 662 N N . GLY A 1 86 ? -3.002 -1.793 26.810 1.00 63.72 86 GLY A N 1
ATOM 663 C CA . GLY A 1 86 ? -2.355 -3.004 27.333 1.00 63.72 86 GLY A CA 1
ATOM 664 C C . GLY A 1 86 ? -3.299 -4.166 27.674 1.00 63.72 86 GLY A C 1
ATOM 665 O O . GLY A 1 86 ? -2.836 -5.221 28.103 1.00 63.72 86 GLY A O 1
ATOM 666 N N . SER A 1 87 ? -4.607 -4.020 27.452 1.00 67.81 87 SER A N 1
ATOM 667 C CA . SER A 1 87 ? -5.594 -5.096 27.577 1.00 67.81 87 SER A CA 1
ATOM 668 C C . SER A 1 87 ? -6.142 -5.487 26.207 1.00 67.81 87 SER A C 1
ATOM 670 O O . SER A 1 87 ? -6.343 -4.647 25.333 1.00 67.81 87 SER A O 1
ATOM 672 N N . THR A 1 88 ? -6.396 -6.779 25.995 1.00 66.56 88 THR A N 1
ATOM 673 C CA . THR A 1 88 ? -7.057 -7.218 24.762 1.00 66.56 88 THR A CA 1
ATOM 674 C C . THR A 1 88 ? -8.570 -7.035 24.885 1.00 66.56 88 THR A C 1
ATOM 676 O O . THR A 1 88 ? -9.121 -7.486 25.897 1.00 66.56 88 THR A O 1
ATOM 679 N N . PRO A 1 89 ? -9.263 -6.492 23.865 1.00 66.94 89 PRO A N 1
ATOM 680 C CA . PRO A 1 89 ? -10.719 -6.471 23.848 1.00 66.94 89 PRO A CA 1
ATOM 681 C C . PRO A 1 89 ? -11.288 -7.879 24.076 1.00 66.94 89 PRO A C 1
ATOM 683 O O . PRO A 1 89 ? -10.812 -8.865 23.504 1.00 66.94 89 PRO A O 1
ATOM 686 N N . GLN A 1 90 ? -12.274 -7.977 24.969 1.00 70.75 90 GLN A N 1
ATOM 687 C CA . GLN A 1 90 ? -13.052 -9.202 25.214 1.00 70.75 90 GLN A CA 1
ATOM 688 C C . GLN A 1 90 ? -14.455 -9.125 24.595 1.00 70.75 90 GLN A C 1
ATOM 690 O O . GLN A 1 90 ? -15.165 -10.123 24.559 1.00 70.75 90 GLN A O 1
ATOM 695 N N . GLY A 1 91 ? -14.854 -7.936 24.134 1.00 74.31 91 GLY A N 1
ATOM 696 C CA . GLY A 1 91 ? -16.118 -7.687 23.449 1.00 74.31 91 GLY A CA 1
ATOM 697 C C . GLY A 1 91 ? -15.924 -7.437 21.951 1.00 74.31 91 GLY A C 1
ATOM 698 O O . GLY A 1 91 ? -14.797 -7.533 21.457 1.00 74.31 91 GLY A O 1
ATOM 699 N N . PRO A 1 92 ? -17.013 -7.098 21.239 1.00 80.88 92 PRO A N 1
ATOM 700 C CA . PRO A 1 92 ? -16.959 -6.721 19.833 1.00 80.88 92 PRO A CA 1
ATOM 701 C C . PRO A 1 92 ? -15.944 -5.603 19.578 1.00 80.88 92 PRO A C 1
ATOM 703 O O . PRO A 1 92 ? -15.770 -4.705 20.408 1.00 80.88 92 PRO A O 1
ATOM 706 N N . LEU A 1 93 ? -15.287 -5.673 18.421 1.00 86.31 93 LEU A N 1
ATOM 707 C CA . LEU A 1 93 ? -14.383 -4.628 17.962 1.00 86.31 93 LEU A CA 1
ATOM 708 C C . LEU A 1 93 ? -15.168 -3.354 17.646 1.00 86.31 93 LEU A C 1
ATOM 710 O O . LEU A 1 93 ? -16.211 -3.407 16.996 1.00 86.31 93 LEU A O 1
ATOM 714 N N . ASP A 1 94 ? -14.633 -2.214 18.069 1.00 92.12 94 ASP A N 1
ATOM 715 C CA . ASP A 1 94 ? -15.191 -0.895 17.785 1.00 92.12 94 ASP A CA 1
ATOM 716 C C . ASP A 1 94 ? -14.192 -0.107 16.935 1.00 92.12 94 ASP A C 1
ATOM 718 O O . ASP A 1 94 ? -13.038 0.066 17.327 1.00 92.12 94 ASP A O 1
ATOM 722 N N . ILE A 1 95 ? -14.633 0.346 15.761 1.00 91.75 95 ILE A N 1
ATOM 723 C CA . ILE A 1 95 ? -13.789 1.027 14.770 1.00 91.75 95 ILE A CA 1
ATOM 724 C C . ILE A 1 95 ? -13.100 2.255 15.374 1.00 91.75 95 ILE A C 1
ATOM 726 O O . ILE A 1 95 ? -11.911 2.466 15.138 1.00 91.75 95 ILE A O 1
ATOM 730 N N . ASP A 1 96 ? -13.818 3.058 16.159 1.00 89.75 96 ASP A N 1
ATOM 731 C CA . ASP A 1 96 ? -13.299 4.320 16.682 1.00 89.75 96 ASP A CA 1
ATOM 732 C C . ASP A 1 96 ? -12.307 4.068 17.819 1.00 89.75 96 ASP A C 1
ATOM 734 O O . ASP A 1 96 ? -11.273 4.734 17.895 1.00 89.75 96 ASP A O 1
ATOM 738 N N . VAL A 1 97 ? -12.577 3.073 18.669 1.00 88.75 97 VAL A N 1
ATOM 739 C CA . VAL A 1 97 ? -11.660 2.661 19.744 1.00 88.75 97 VAL A CA 1
ATOM 740 C C . VAL A 1 97 ? -10.382 2.043 19.176 1.00 88.75 97 VAL A C 1
ATOM 742 O O . VAL A 1 97 ? -9.284 2.396 19.611 1.00 88.75 97 VAL A O 1
ATOM 745 N N . GLU A 1 98 ? -10.489 1.143 18.199 1.00 88.25 98 GLU A N 1
ATOM 746 C CA . GLU A 1 98 ? -9.329 0.512 17.557 1.00 88.25 98 GLU A CA 1
ATOM 747 C C . GLU A 1 98 ? -8.480 1.546 16.804 1.00 88.25 98 GLU A C 1
ATOM 749 O O . GLU A 1 98 ? -7.253 1.581 16.946 1.00 88.25 98 GLU A O 1
ATOM 754 N N . ALA A 1 99 ? -9.132 2.454 16.073 1.00 85.81 99 ALA A N 1
ATOM 755 C CA . ALA A 1 99 ? -8.449 3.539 15.386 1.00 85.81 99 ALA A CA 1
ATOM 756 C C . ALA A 1 99 ? -7.747 4.480 16.371 1.00 85.81 99 ALA A C 1
ATOM 758 O O . ALA A 1 99 ? -6.586 4.836 16.165 1.00 85.81 99 ALA A O 1
ATOM 759 N N . ALA A 1 100 ? -8.406 4.846 17.476 1.00 81.81 100 ALA A N 1
ATOM 760 C CA . ALA A 1 100 ? -7.795 5.658 18.523 1.00 81.81 100 ALA A CA 1
ATOM 761 C C . ALA A 1 100 ? -6.585 4.947 19.139 1.00 81.81 100 ALA A C 1
ATOM 763 O O . ALA A 1 100 ? -5.545 5.571 19.344 1.00 81.81 100 ALA A O 1
ATOM 764 N N . THR A 1 101 ? -6.683 3.637 19.368 1.00 82.25 101 THR A N 1
ATOM 765 C CA . THR A 1 101 ? -5.596 2.825 19.930 1.00 82.25 101 THR A CA 1
ATOM 766 C C . THR A 1 101 ? -4.338 2.904 19.059 1.00 82.25 101 THR A C 1
ATOM 768 O O . THR A 1 101 ? -3.241 3.137 19.575 1.00 82.25 101 THR A O 1
ATOM 771 N N . VAL A 1 102 ? -4.481 2.800 17.735 1.00 81.00 102 VAL A N 1
ATOM 772 C CA . VAL A 1 102 ? -3.345 2.909 16.805 1.00 81.00 102 VAL A CA 1
ATOM 773 C C . VAL A 1 102 ? -2.872 4.351 16.614 1.00 81.00 102 VAL A C 1
ATOM 775 O O . VAL A 1 102 ? -1.668 4.611 16.669 1.00 81.00 102 VAL A O 1
ATOM 778 N N . SER A 1 103 ? -3.775 5.318 16.433 1.00 77.50 103 SER A N 1
ATOM 779 C CA . SER A 1 103 ? -3.407 6.729 16.213 1.00 77.50 103 SER A CA 1
ATOM 780 C C . SER A 1 103 ? -2.722 7.371 17.427 1.00 77.50 103 SER A C 1
ATOM 782 O O . SER A 1 103 ? -1.896 8.282 17.283 1.00 77.50 103 SER A O 1
ATOM 784 N N . LEU A 1 104 ? -3.010 6.869 18.629 1.00 74.38 104 LEU A N 1
ATOM 785 C CA . LEU A 1 104 ? -2.331 7.237 19.872 1.00 74.38 104 LEU A CA 1
ATOM 786 C C . LEU A 1 104 ? -1.051 6.431 20.131 1.00 74.38 104 LEU A C 1
ATOM 788 O O . LEU A 1 104 ? -0.385 6.675 21.134 1.00 74.38 104 LEU A O 1
ATOM 792 N N . GLN A 1 105 ? -0.693 5.503 19.236 1.00 75.19 105 GLN A N 1
ATOM 793 C CA . GLN A 1 105 ? 0.462 4.608 19.362 1.00 75.19 105 GLN A CA 1
ATOM 794 C C . GLN A 1 105 ? 0.402 3.698 20.603 1.00 75.19 105 GLN A C 1
ATOM 796 O O . GLN A 1 105 ? 1.436 3.263 21.103 1.00 75.19 105 GLN A O 1
ATOM 801 N N . LEU A 1 106 ? -0.803 3.396 21.098 1.00 74.75 106 LEU A N 1
ATOM 802 C CA . LEU A 1 106 ? -1.018 2.430 22.183 1.00 74.75 106 LEU A CA 1
ATOM 803 C C . LEU A 1 106 ? -0.857 0.986 21.685 1.00 74.75 106 LEU A C 1
ATOM 805 O O . LEU A 1 106 ? -0.498 0.103 22.459 1.00 74.75 106 LEU A O 1
ATOM 809 N N . LEU A 1 107 ? -1.090 0.763 20.389 1.00 77.19 107 LEU A N 1
ATOM 810 C CA . LEU A 1 107 ? -0.811 -0.482 19.681 1.00 77.19 107 LEU A CA 1
ATOM 811 C C . LEU A 1 107 ? -0.189 -0.152 18.315 1.00 77.19 107 LEU A C 1
ATOM 813 O O . LEU A 1 107 ? -0.701 0.730 17.620 1.00 77.19 107 LEU A O 1
ATOM 817 N N . PRO A 1 108 ? 0.898 -0.818 17.890 1.00 75.88 108 PRO A N 1
ATOM 818 C CA . PRO A 1 108 ? 1.479 -0.545 16.590 1.00 75.88 108 PRO A CA 1
ATOM 819 C C . PRO A 1 108 ? 0.606 -1.143 15.482 1.00 75.88 108 PRO A C 1
ATOM 821 O O . PRO A 1 108 ? 0.067 -2.246 15.606 1.00 75.88 108 PRO A O 1
ATOM 824 N N . LEU A 1 109 ? 0.504 -0.423 14.363 1.00 78.94 109 LEU A N 1
ATOM 825 C CA . LEU A 1 109 ? -0.397 -0.780 13.267 1.00 78.94 109 LEU A CA 1
ATOM 826 C C . LEU A 1 109 ? -0.102 -2.170 12.667 1.00 78.94 109 LEU A C 1
ATOM 828 O O . LEU A 1 109 ? -1.035 -2.910 12.364 1.00 78.94 109 LEU A O 1
ATOM 832 N N . TYR A 1 110 ? 1.172 -2.575 12.588 1.00 76.62 110 TYR A N 1
ATOM 833 C CA . TYR A 1 110 ? 1.563 -3.899 12.083 1.00 76.62 110 TYR A CA 1
ATOM 834 C C . TYR A 1 110 ? 1.023 -5.067 12.930 1.00 76.62 110 TYR A C 1
ATOM 836 O O . TYR A 1 110 ? 0.905 -6.186 12.431 1.00 76.62 110 TYR A O 1
ATOM 844 N N . ALA A 1 111 ? 0.737 -4.832 14.217 1.00 78.19 111 ALA A N 1
ATOM 845 C CA . ALA A 1 111 ? 0.173 -5.824 15.131 1.00 78.19 111 ALA A CA 1
ATOM 846 C C . ALA A 1 111 ? -1.360 -5.757 15.152 1.00 78.19 111 ALA A C 1
ATOM 848 O O . ALA A 1 111 ? -2.025 -6.786 15.256 1.00 78.19 111 ALA A O 1
ATOM 849 N N . ALA A 1 112 ? -1.916 -4.552 15.009 1.00 83.06 112 ALA A N 1
ATOM 850 C CA . ALA A 1 112 ? -3.354 -4.326 14.950 1.00 83.06 112 ALA A CA 1
ATOM 851 C C . ALA A 1 112 ? -3.976 -4.892 13.663 1.00 83.06 112 ALA A C 1
ATOM 853 O O . ALA A 1 112 ? -5.014 -5.548 13.706 1.00 83.06 112 ALA A O 1
ATOM 854 N N . MET A 1 113 ? -3.313 -4.705 12.518 1.00 88.25 113 MET A N 1
ATOM 855 C CA . MET A 1 113 ? -3.877 -5.052 11.214 1.00 88.25 113 MET A CA 1
ATOM 856 C C . MET A 1 113 ? -4.231 -6.546 11.070 1.00 88.25 113 MET A C 1
ATOM 858 O O . MET A 1 113 ? -5.364 -6.844 10.685 1.00 88.25 113 MET A O 1
ATOM 862 N N . PRO A 1 114 ? -3.357 -7.516 11.415 1.00 87.69 114 PRO A N 1
ATOM 863 C CA . PRO A 1 114 ? -3.739 -8.928 11.378 1.00 87.69 114 PRO A CA 1
ATOM 864 C C . PRO A 1 114 ? -4.885 -9.273 12.337 1.00 87.69 114 PRO A C 1
ATOM 866 O O . PRO A 1 114 ? -5.709 -10.139 12.035 1.00 87.69 114 PRO A O 1
ATOM 869 N N . TYR A 1 115 ? -4.957 -8.601 13.489 1.00 87.62 115 TYR A N 1
ATOM 870 C CA . TYR A 1 115 ? -6.038 -8.794 14.454 1.00 87.62 115 TYR A CA 1
ATOM 871 C C . TYR A 1 115 ? -7.378 -8.291 13.904 1.00 87.62 115 TYR A C 1
ATOM 873 O O . TYR A 1 115 ? -8.373 -9.006 13.972 1.00 87.62 115 TYR A O 1
ATOM 881 N N . TRP A 1 116 ? -7.401 -7.122 13.265 1.00 91.81 116 TRP A N 1
ATOM 882 C CA . TRP A 1 116 ? -8.596 -6.601 12.600 1.00 91.81 116 TRP A CA 1
ATOM 883 C C . TRP A 1 116 ? -9.053 -7.492 11.448 1.00 91.81 116 TRP A C 1
ATOM 885 O O . TRP A 1 116 ? -10.239 -7.796 11.344 1.00 91.81 116 TRP A O 1
ATOM 895 N N . LEU A 1 117 ? -8.114 -7.958 10.620 1.00 91.75 117 LEU A N 1
ATOM 896 C CA . LEU A 1 117 ? -8.409 -8.857 9.502 1.00 91.75 117 LEU A CA 1
ATOM 897 C C . LEU A 1 117 ? -9.009 -10.185 9.968 1.00 91.75 117 LEU A C 1
ATOM 899 O O . LEU A 1 117 ? -9.934 -10.685 9.337 1.00 91.75 117 LEU A O 1
ATOM 903 N N . SER A 1 118 ? -8.499 -10.746 11.064 1.00 89.19 118 SER A N 1
ATOM 904 C CA . SER A 1 118 ? -8.969 -12.031 11.595 1.00 89.19 118 SER A CA 1
ATOM 905 C C . SER A 1 118 ? -10.248 -11.919 12.432 1.00 89.19 118 SER A C 1
ATOM 907 O O . SER A 1 118 ? -11.077 -12.823 12.386 1.00 89.19 118 SER A O 1
ATOM 909 N N . GLY A 1 119 ? -10.425 -10.833 13.191 1.00 86.56 119 GLY A N 1
ATOM 910 C CA . GLY A 1 119 ? -11.563 -10.649 14.097 1.00 86.56 119 GLY A CA 1
ATOM 911 C C . GLY A 1 119 ? -12.764 -9.915 13.494 1.00 86.56 119 GLY A C 1
ATOM 912 O O . GLY A 1 119 ? -13.898 -10.227 13.843 1.00 86.56 119 GLY A O 1
ATOM 913 N N . GLY A 1 120 ? -12.530 -8.940 12.610 1.00 88.81 120 GLY A N 1
ATOM 914 C CA . GLY A 1 120 ? -13.575 -8.106 11.996 1.00 88.81 120 GLY A CA 1
ATOM 915 C C . GLY A 1 120 ? -13.668 -8.227 10.472 1.00 88.81 120 GLY A C 1
ATOM 916 O O . GLY A 1 120 ? -14.608 -7.712 9.870 1.00 88.81 120 GLY A O 1
ATOM 917 N N . GLY A 1 121 ? -12.707 -8.899 9.837 1.00 93.50 121 GLY A N 1
ATOM 918 C CA . GLY A 1 121 ? -12.646 -9.038 8.388 1.00 93.50 121 GLY A CA 1
ATOM 919 C C . GLY A 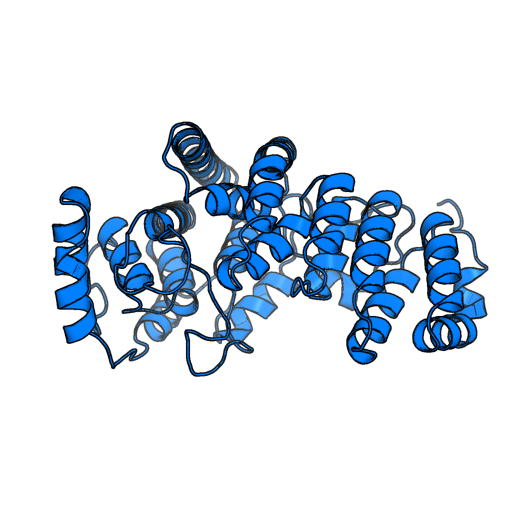1 121 ? -12.103 -7.803 7.665 1.00 93.50 121 GLY A C 1
ATOM 920 O O . GLY A 1 121 ? -11.782 -6.764 8.249 1.00 93.50 121 GLY A O 1
ATOM 921 N N . LEU A 1 122 ? -11.998 -7.939 6.345 1.00 95.56 122 LEU A N 1
ATOM 922 C CA . LEU A 1 122 ? -11.501 -6.916 5.421 1.00 95.56 122 LEU A CA 1
ATOM 923 C C . LEU A 1 122 ? -12.241 -5.563 5.530 1.00 95.56 122 LEU A C 1
ATOM 925 O O . LEU A 1 122 ? -11.561 -4.541 5.663 1.00 95.56 122 LEU A O 1
ATOM 929 N N . PRO A 1 123 ? -13.591 -5.514 5.548 1.00 97.38 123 PRO A N 1
ATOM 930 C CA . PRO A 1 123 ? -14.324 -4.252 5.648 1.00 97.38 123 PRO A CA 1
ATOM 931 C C . PRO A 1 123 ? -14.063 -3.512 6.960 1.00 97.38 123 PRO A C 1
ATOM 933 O O . PRO A 1 123 ? -13.880 -2.295 6.960 1.00 97.38 123 PRO A O 1
ATOM 936 N N . PHE A 1 124 ? -14.001 -4.237 8.082 1.00 96.25 124 PHE A N 1
ATOM 937 C CA . PHE A 1 124 ? -13.653 -3.652 9.374 1.00 96.25 124 PHE A CA 1
ATOM 938 C C . PHE A 1 124 ? -12.233 -3.081 9.347 1.00 96.25 124 PHE A C 1
ATOM 940 O O . PHE A 1 124 ? -12.041 -1.913 9.668 1.00 96.25 124 PHE A O 1
ATOM 947 N N . ALA A 1 125 ? -11.247 -3.870 8.907 1.00 94.75 125 ALA A N 1
ATOM 948 C CA . ALA A 1 125 ? -9.853 -3.440 8.861 1.00 94.75 125 ALA A CA 1
ATOM 949 C C . ALA A 1 125 ? -9.659 -2.179 7.998 1.00 94.75 125 ALA A C 1
ATOM 951 O O . ALA A 1 125 ? -8.949 -1.259 8.407 1.00 94.75 125 ALA A O 1
ATOM 952 N N . LEU A 1 126 ? -10.332 -2.098 6.844 1.00 95.69 126 LEU A N 1
ATOM 953 C CA . LEU A 1 126 ? -10.310 -0.915 5.982 1.00 95.69 126 LEU A CA 1
ATOM 954 C C . LEU A 1 126 ? -10.960 0.306 6.651 1.00 95.69 126 LEU A C 1
ATOM 956 O O . LEU A 1 126 ? -10.355 1.379 6.650 1.00 95.69 126 LEU A O 1
ATOM 960 N N . ARG A 1 127 ? -12.157 0.161 7.243 1.00 95.12 127 ARG A N 1
ATOM 961 C CA . ARG A 1 127 ? -12.822 1.262 7.966 1.00 95.12 127 ARG A CA 1
ATOM 962 C C . ARG A 1 127 ? -11.938 1.783 9.091 1.00 95.12 127 ARG A C 1
ATOM 964 O O . ARG A 1 127 ? -11.752 2.990 9.196 1.00 95.12 127 ARG A O 1
ATOM 971 N N . THR A 1 128 ? -11.350 0.888 9.879 1.00 91.88 128 THR A N 1
ATOM 972 C CA . THR A 1 128 ? -10.461 1.246 10.987 1.00 91.88 128 THR A CA 1
ATOM 973 C C . THR A 1 128 ? -9.196 1.941 10.491 1.00 91.88 128 THR A C 1
ATOM 975 O O . THR A 1 128 ? -8.863 3.001 11.010 1.00 91.88 128 THR A O 1
ATOM 978 N N . LEU A 1 129 ? -8.549 1.443 9.428 1.00 88.06 129 LEU A N 1
ATOM 979 C CA . LEU A 1 129 ? -7.414 2.121 8.788 1.00 88.06 129 LEU A CA 1
ATOM 980 C C . LEU A 1 129 ? -7.769 3.536 8.320 1.00 88.06 129 LEU A C 1
ATOM 982 O O . LEU A 1 129 ? -7.051 4.479 8.641 1.00 88.06 129 LEU A O 1
ATOM 986 N N . ILE A 1 130 ? -8.882 3.705 7.600 1.00 87.75 130 ILE A N 1
ATOM 987 C CA . ILE A 1 130 ? -9.381 5.024 7.176 1.00 87.75 130 ILE A CA 1
ATOM 988 C C . ILE A 1 130 ? -9.608 5.916 8.399 1.00 87.75 130 ILE A C 1
ATOM 990 O O . ILE A 1 130 ? -9.189 7.074 8.417 1.00 87.75 130 ILE A O 1
ATOM 994 N N . ARG A 1 131 ? -10.234 5.372 9.445 1.00 85.75 131 ARG A N 1
ATOM 995 C CA . ARG A 1 131 ? -10.569 6.106 10.663 1.00 85.75 131 ARG A CA 1
ATOM 996 C C . ARG A 1 131 ? -9.328 6.565 11.425 1.00 85.75 131 ARG A C 1
ATOM 998 O O . ARG A 1 131 ? -9.329 7.691 11.920 1.00 85.75 131 ARG A O 1
ATOM 1005 N N . CYS A 1 132 ? -8.250 5.776 11.430 1.00 81.75 132 CYS A N 1
ATOM 1006 C CA . CYS A 1 132 ? -6.956 6.168 11.996 1.00 81.75 132 CYS A CA 1
ATOM 1007 C C . CYS A 1 132 ? -6.468 7.511 11.430 1.00 81.75 132 CYS A C 1
ATOM 1009 O O . CYS A 1 132 ? -5.961 8.345 12.182 1.00 81.75 132 CYS A O 1
ATOM 1011 N N . HIS A 1 133 ? -6.664 7.752 10.127 1.00 76.31 133 HIS A N 1
ATOM 1012 C CA . HIS A 1 133 ? -6.255 8.996 9.466 1.00 76.31 133 HIS A CA 1
ATOM 1013 C C . HIS A 1 133 ? -7.071 10.227 9.892 1.00 76.31 133 HIS A C 1
ATOM 1015 O O . HIS A 1 133 ? -6.604 11.350 9.708 1.00 76.31 133 HIS A O 1
ATOM 1021 N N . GLY A 1 134 ? -8.261 10.036 10.473 1.00 72.50 134 GLY A N 1
ATOM 1022 C CA . GLY A 1 134 ? -9.121 11.117 10.966 1.00 72.50 134 GLY A CA 1
ATOM 1023 C C . GLY A 1 134 ? -8.879 11.524 12.428 1.00 72.50 134 GLY A C 1
ATOM 1024 O O . GLY A 1 134 ? -9.350 12.584 12.848 1.00 72.50 134 GLY A O 1
ATOM 1025 N N . ILE A 1 135 ? -8.161 10.714 13.219 1.00 72.06 135 ILE A N 1
ATOM 1026 C CA . ILE A 1 135 ? -7.955 10.947 14.663 1.00 72.06 135 ILE A CA 1
ATOM 1027 C C . ILE A 1 135 ? -6.686 11.758 14.914 1.00 72.06 135 ILE A C 1
ATOM 1029 O O . ILE A 1 135 ? -5.579 11.252 14.756 1.00 72.06 135 ILE A O 1
ATOM 1033 N N . VAL A 1 136 ? -6.836 12.997 15.387 1.00 64.06 136 VAL A N 1
ATOM 1034 C CA . VAL A 1 136 ? -5.734 13.954 15.566 1.00 64.06 136 VAL A CA 1
ATOM 1035 C C . VAL A 1 136 ? -4.926 13.699 16.842 1.00 64.06 136 VAL A C 1
ATOM 1037 O O . VAL A 1 136 ? -5.394 13.933 17.951 1.00 64.06 136 VAL A O 1
ATOM 1040 N N . ASN A 1 137 ? -3.650 13.330 16.695 1.00 59.19 137 ASN A N 1
ATOM 1041 C CA . ASN A 1 137 ? -2.705 13.298 17.813 1.00 59.19 137 ASN A CA 1
ATOM 1042 C C . ASN A 1 137 ? -1.908 14.616 17.891 1.00 59.19 137 ASN A C 1
ATOM 1044 O O . ASN A 1 137 ? -1.191 14.985 16.959 1.00 59.19 137 ASN A O 1
ATOM 1048 N N . ALA A 1 138 ? -2.062 15.332 19.007 1.00 45.28 138 ALA A N 1
ATOM 1049 C CA . ALA A 1 138 ? -1.598 16.704 19.195 1.00 45.28 138 ALA A CA 1
ATOM 1050 C C . ALA A 1 138 ? -0.079 16.872 19.397 1.00 45.28 138 ALA A C 1
ATOM 1052 O O . ALA A 1 138 ? 0.389 18.009 19.435 1.00 45.28 138 ALA A O 1
ATOM 1053 N N . ASP A 1 139 ? 0.690 15.784 19.512 1.00 46.47 139 ASP A N 1
ATOM 1054 C CA . ASP A 1 139 ? 2.135 15.835 19.797 1.00 46.47 139 ASP A CA 1
ATOM 1055 C C . ASP A 1 139 ? 3.028 15.742 18.541 1.00 46.47 139 ASP A C 1
ATOM 1057 O O . ASP A 1 139 ? 4.192 15.354 18.583 1.00 46.47 139 ASP A O 1
ATOM 1061 N N . ARG A 1 140 ? 2.488 16.122 17.377 1.00 50.00 140 ARG A N 1
ATOM 1062 C CA . ARG A 1 140 ? 3.223 16.201 16.098 1.00 50.00 140 ARG A CA 1
ATOM 1063 C C . ARG A 1 140 ? 3.786 17.592 15.815 1.00 50.00 140 ARG A C 1
ATOM 1065 O O . ARG A 1 140 ? 3.868 18.014 14.663 1.00 50.00 140 ARG A O 1
ATOM 1072 N N . THR A 1 141 ? 4.202 18.306 16.856 1.00 38.19 141 THR A N 1
ATOM 1073 C CA . THR A 1 141 ? 4.670 19.708 16.847 1.00 38.19 141 THR A CA 1
ATOM 1074 C C . THR A 1 141 ? 5.949 19.986 16.034 1.00 38.19 141 THR A C 1
ATOM 1076 O O . THR A 1 141 ? 6.590 21.014 16.226 1.00 38.19 141 THR A O 1
ATOM 1079 N N . ARG A 1 142 ? 6.315 19.142 15.060 1.00 37.09 142 ARG A N 1
ATOM 1080 C CA . ARG A 1 142 ? 7.350 19.451 14.059 1.00 37.09 142 ARG A CA 1
ATOM 1081 C C . ARG A 1 142 ? 6.977 19.167 12.607 1.00 37.09 142 ARG A C 1
ATOM 1083 O O . ARG A 1 142 ? 7.815 19.397 11.744 1.00 37.09 142 ARG A O 1
ATOM 1090 N N . ILE A 1 143 ? 5.774 18.677 12.297 1.00 38.44 143 ILE A N 1
ATOM 1091 C CA . ILE A 1 143 ? 5.483 18.209 10.936 1.00 38.44 143 ILE A CA 1
ATOM 1092 C C . ILE A 1 143 ? 4.046 18.568 10.530 1.00 38.44 143 ILE A C 1
ATOM 1094 O O . ILE A 1 143 ? 3.093 18.191 11.203 1.00 38.44 143 ILE A O 1
ATOM 1098 N N . GLY A 1 144 ? 3.906 19.346 9.452 1.00 33.38 144 GLY A N 1
ATOM 1099 C CA . GLY A 1 144 ? 2.680 20.035 9.040 1.00 33.38 144 GLY A CA 1
ATOM 1100 C C . GLY A 1 144 ? 1.394 19.197 9.054 1.00 33.38 144 GLY A C 1
ATOM 1101 O O . GLY A 1 144 ? 1.214 18.283 8.257 1.00 33.38 144 GLY A O 1
ATOM 1102 N N . GLY A 1 145 ? 0.465 19.591 9.930 1.00 34.03 145 GLY A N 1
ATOM 1103 C CA . GLY A 1 145 ? -0.951 19.764 9.590 1.00 34.03 145 GLY A CA 1
ATOM 1104 C C . GLY A 1 145 ? -1.844 18.540 9.374 1.00 34.03 145 GLY A C 1
ATOM 1105 O O . GLY A 1 145 ? -2.928 18.721 8.831 1.00 34.03 145 GLY A O 1
ATOM 1106 N N . GLY A 1 146 ? -1.468 17.326 9.789 1.00 39.53 146 GLY A N 1
ATOM 1107 C CA . GLY A 1 146 ? -2.356 16.167 9.633 1.00 39.53 146 GLY A CA 1
ATOM 1108 C C . GLY A 1 146 ? -2.067 14.984 10.555 1.00 39.53 146 GLY A C 1
ATOM 1109 O O . GLY A 1 146 ? -0.920 14.674 10.893 1.00 39.53 146 GLY A O 1
ATOM 1110 N N . ALA A 1 147 ? -3.134 14.273 10.920 1.00 48.84 147 ALA A N 1
ATOM 1111 C CA . ALA A 1 147 ? -3.121 13.037 11.697 1.00 48.84 147 ALA A CA 1
ATOM 1112 C C . ALA A 1 147 ? -2.721 11.811 10.860 1.00 48.84 147 ALA A C 1
ATOM 1114 O O . ALA A 1 147 ? -3.351 10.760 10.852 1.00 48.84 147 ALA A O 1
ATOM 1115 N N . TRP A 1 148 ? -1.673 11.980 10.069 1.00 52.75 148 TRP A N 1
ATOM 1116 C CA . TRP A 1 148 ? -1.282 11.023 9.056 1.00 52.75 148 TRP A CA 1
ATOM 1117 C C . TRP A 1 148 ? -0.617 9.788 9.681 1.00 52.75 148 TRP A C 1
ATOM 1119 O O . TRP A 1 148 ? 0.548 9.858 10.080 1.00 52.75 148 TRP A O 1
ATOM 1129 N N . VAL A 1 149 ? -1.330 8.669 9.825 1.00 55.28 149 VAL A N 1
ATOM 1130 C CA . VAL A 1 149 ? -0.715 7.416 10.287 1.00 55.28 149 VAL A CA 1
ATOM 1131 C C . VAL A 1 149 ? 0.164 6.864 9.169 1.00 55.28 149 VAL A C 1
ATOM 1133 O O . VAL A 1 149 ? -0.313 6.447 8.119 1.00 55.28 149 VAL A O 1
ATOM 1136 N N . VAL A 1 150 ? 1.472 6.905 9.405 1.00 50.75 150 VAL A N 1
ATOM 1137 C CA . VAL A 1 150 ? 2.488 6.286 8.555 1.00 50.75 150 VAL A CA 1
ATOM 1138 C C . VAL A 1 150 ? 3.273 5.357 9.436 1.00 50.75 150 VAL A C 1
ATOM 1140 O O . VAL A 1 150 ? 3.690 5.739 10.531 1.00 50.75 150 VAL A O 1
ATOM 1143 N N . GLU A 1 151 ? 3.518 4.162 8.931 1.00 52.94 151 GLU A N 1
ATOM 1144 C CA . GLU A 1 151 ? 4.493 3.247 9.498 1.00 52.94 151 GLU A CA 1
ATOM 1145 C C . GLU A 1 151 ? 5.904 3.777 9.205 1.00 52.94 151 GLU A C 1
ATOM 1147 O O . GLU A 1 151 ? 6.630 3.278 8.344 1.00 52.94 151 GLU A O 1
ATOM 1152 N N . THR A 1 152 ? 6.313 4.857 9.878 1.00 44.62 152 THR A N 1
ATOM 1153 C CA . THR A 1 152 ? 7.692 5.315 9.728 1.00 44.62 152 THR A CA 1
ATOM 1154 C C . THR A 1 152 ? 8.637 4.306 10.340 1.00 44.62 152 THR A C 1
ATOM 1156 O O . THR A 1 152 ? 8.386 3.738 11.407 1.00 44.62 152 THR A O 1
ATOM 1159 N N . ARG A 1 153 ? 9.801 4.160 9.697 1.00 37.16 153 ARG A N 1
ATOM 1160 C CA . ARG A 1 153 ? 10.891 3.359 10.248 1.00 37.16 153 ARG A CA 1
ATOM 1161 C C . ARG A 1 153 ? 11.446 3.911 11.577 1.00 37.16 153 ARG A C 1
ATOM 1163 O O . ARG A 1 153 ? 12.265 3.261 12.210 1.00 37.16 153 ARG A O 1
ATOM 1170 N N . SER A 1 154 ? 11.036 5.120 11.961 1.00 33.22 154 SER A N 1
ATOM 1171 C CA . SER A 1 154 ? 11.643 5.952 13.001 1.00 33.22 154 SER A CA 1
ATOM 1172 C C . SER A 1 154 ? 10.757 6.212 14.226 1.00 33.22 154 SER A C 1
ATOM 1174 O O . SER A 1 154 ? 11.245 6.784 15.198 1.00 33.22 154 SER A O 1
ATOM 1176 N N . HIS A 1 155 ? 9.479 5.810 14.227 1.00 35.59 155 HIS A N 1
ATOM 1177 C CA . HIS A 1 155 ? 8.585 6.026 15.383 1.00 35.59 155 HIS A CA 1
ATOM 1178 C C . HIS A 1 155 ? 8.037 4.742 16.017 1.00 35.59 155 HIS A C 1
ATOM 1180 O O . HIS A 1 155 ? 7.399 4.810 17.063 1.00 35.59 155 HIS A O 1
ATOM 1186 N N . SER A 1 156 ? 8.378 3.580 15.458 1.00 34.03 156 SER A N 1
ATOM 1187 C CA . SER A 1 156 ? 8.535 2.341 16.225 1.00 34.03 156 SER A CA 1
ATOM 1188 C C . SER A 1 156 ? 10.037 2.135 16.406 1.00 34.03 156 SER A C 1
ATOM 1190 O O . SER A 1 156 ? 10.737 1.635 15.527 1.00 34.03 156 SER A O 1
ATOM 1192 N N . VAL A 1 157 ? 10.573 2.673 17.501 1.00 25.38 157 VAL A N 1
ATOM 1193 C CA . VAL A 1 157 ? 11.973 2.459 17.872 1.00 25.38 157 VAL A CA 1
ATOM 1194 C C . VAL A 1 157 ? 12.076 0.987 18.257 1.00 25.38 157 VAL A C 1
ATOM 1196 O O . VAL A 1 157 ? 11.678 0.638 19.356 1.00 25.38 157 VAL A O 1
ATOM 1199 N N . GLU A 1 158 ? 12.497 0.172 17.286 1.00 29.47 158 GLU A N 1
ATOM 1200 C CA . GLU A 1 158 ? 12.848 -1.259 17.307 1.00 29.47 158 GLU A CA 1
ATOM 1201 C C . GLU A 1 158 ? 12.102 -2.028 16.198 1.00 29.47 158 GLU A C 1
ATOM 1203 O O . GLU A 1 158 ? 10.949 -2.414 16.327 1.00 29.47 158 GLU A O 1
ATOM 1208 N N . HIS A 1 159 ? 12.820 -2.275 15.097 1.00 37.16 159 HIS A N 1
ATOM 1209 C CA . HIS A 1 159 ? 12.503 -3.202 13.992 1.00 37.16 159 HIS A CA 1
ATOM 1210 C C . HIS A 1 159 ? 11.593 -2.792 12.816 1.00 37.16 159 HIS A C 1
ATOM 1212 O O . HIS A 1 159 ? 10.808 -3.598 12.319 1.00 37.16 159 HIS A O 1
ATOM 1218 N N . PRO A 1 160 ? 11.854 -1.658 12.151 1.00 39.66 160 PRO A N 1
ATOM 1219 C CA . PRO A 1 160 ? 11.233 -1.358 10.858 1.00 39.66 160 PRO A CA 1
ATOM 1220 C C . PRO A 1 160 ? 11.510 -2.345 9.707 1.00 39.66 160 PRO A C 1
ATOM 1222 O O . PRO A 1 160 ? 10.839 -2.286 8.679 1.00 39.66 160 PRO A O 1
ATOM 1225 N N . SER A 1 161 ? 12.509 -3.225 9.822 1.00 39.09 161 SER A N 1
ATOM 1226 C CA . SER A 1 161 ? 12.873 -4.182 8.765 1.00 39.09 161 SER A CA 1
ATOM 1227 C C . SER A 1 161 ? 12.049 -5.474 8.777 1.00 39.09 161 SER A C 1
ATOM 1229 O O . SER A 1 161 ? 12.090 -6.217 7.799 1.00 39.09 161 SER A O 1
ATOM 1231 N N . ASN A 1 162 ? 11.322 -5.757 9.866 1.00 44.25 162 ASN A N 1
ATOM 1232 C CA . ASN A 1 162 ? 10.762 -7.083 10.146 1.00 44.25 162 ASN A CA 1
ATOM 1233 C C . ASN A 1 162 ? 9.238 -7.067 10.335 1.00 44.25 162 ASN A C 1
ATOM 1235 O O . ASN A 1 162 ? 8.705 -7.966 10.977 1.00 44.25 162 ASN A O 1
ATOM 1239 N N . HIS A 1 163 ? 8.522 -6.076 9.802 1.00 50.94 163 HIS A N 1
ATOM 1240 C CA . HIS A 1 163 ? 7.069 -5.987 9.967 1.00 50.94 163 HIS A CA 1
ATOM 1241 C C . HIS A 1 163 ? 6.328 -5.987 8.626 1.00 50.94 163 HIS A C 1
ATOM 1243 O O . HIS A 1 163 ? 6.862 -5.578 7.586 1.00 50.94 163 HIS A O 1
ATOM 1249 N N . ALA A 1 164 ? 5.108 -6.530 8.650 1.00 51.78 164 ALA A N 1
ATOM 1250 C CA . ALA A 1 164 ? 4.164 -6.439 7.548 1.00 51.78 164 ALA A CA 1
ATOM 1251 C C . ALA A 1 164 ? 3.581 -5.026 7.523 1.00 51.78 164 ALA A C 1
ATOM 1253 O O . ALA A 1 164 ? 3.041 -4.569 8.527 1.00 51.78 164 ALA A O 1
ATOM 1254 N N . ASP A 1 165 ? 3.689 -4.362 6.379 1.00 75.56 165 ASP A N 1
ATOM 1255 C CA . ASP A 1 165 ? 3.060 -3.065 6.169 1.00 75.56 165 ASP A CA 1
ATOM 1256 C C . ASP A 1 165 ? 1.549 -3.230 6.021 1.00 75.56 165 ASP A C 1
ATOM 1258 O O . ASP A 1 165 ? 1.103 -3.995 5.162 1.00 75.56 165 ASP A O 1
ATOM 1262 N N . ALA A 1 166 ? 0.764 -2.540 6.850 1.00 82.44 166 ALA A N 1
ATOM 1263 C CA . ALA A 1 166 ? -0.679 -2.739 6.919 1.00 82.44 166 ALA A CA 1
ATOM 1264 C C . ALA A 1 166 ? -1.408 -2.444 5.603 1.00 82.44 166 ALA A C 1
ATOM 1266 O O . ALA A 1 166 ? -2.348 -3.161 5.261 1.00 82.44 166 ALA A O 1
ATOM 1267 N N . TRP A 1 167 ? -0.962 -1.452 4.830 1.00 86.62 167 TRP A N 1
ATOM 1268 C CA . TRP A 1 167 ? -1.567 -1.135 3.533 1.00 86.62 167 TRP A CA 1
ATOM 1269 C C . TRP A 1 167 ? -1.208 -2.166 2.470 1.00 86.62 167 TRP A C 1
ATOM 1271 O O . TRP A 1 167 ? -2.042 -2.525 1.638 1.00 86.62 167 TRP A O 1
ATOM 1281 N N . THR A 1 168 ? 0.014 -2.689 2.519 1.00 85.31 168 THR A N 1
ATOM 1282 C CA . THR A 1 168 ? 0.426 -3.798 1.654 1.00 85.31 168 THR A CA 1
ATOM 1283 C C . THR A 1 168 ? -0.315 -5.087 2.011 1.00 85.31 168 THR A C 1
ATOM 1285 O O . THR A 1 168 ? -0.773 -5.805 1.121 1.00 85.31 168 THR A O 1
ATOM 1288 N N . LEU A 1 169 ? -0.470 -5.376 3.306 1.00 87.19 169 LEU A N 1
ATOM 1289 C CA . LEU A 1 169 ? -1.228 -6.527 3.782 1.00 87.19 169 LEU A CA 1
ATOM 1290 C C . LEU A 1 169 ? -2.701 -6.411 3.372 1.00 87.19 169 LEU A C 1
ATOM 1292 O O . LEU A 1 169 ? -3.246 -7.367 2.828 1.00 87.19 169 LEU A O 1
ATOM 1296 N N . LEU A 1 170 ? -3.318 -5.237 3.553 1.00 91.44 170 LEU A N 1
ATOM 1297 C CA . LEU A 1 170 ? -4.673 -4.956 3.075 1.00 91.44 170 LEU A CA 1
ATOM 1298 C C . LEU A 1 170 ? -4.794 -5.235 1.575 1.00 91.44 170 LEU A C 1
ATOM 1300 O O . LEU A 1 170 ? -5.683 -5.972 1.170 1.00 91.44 170 LEU A O 1
ATOM 1304 N N . ARG A 1 171 ? -3.885 -4.685 0.760 1.00 92.00 171 ARG A N 1
ATOM 1305 C CA . ARG A 1 171 ? -3.865 -4.896 -0.693 1.00 92.00 171 ARG A CA 1
ATOM 1306 C C . ARG A 1 171 ? -3.798 -6.382 -1.056 1.00 92.00 171 ARG A C 1
ATOM 1308 O O . ARG A 1 171 ? -4.523 -6.828 -1.940 1.00 92.00 171 ARG A O 1
ATOM 1315 N N . GLY A 1 172 ? -2.956 -7.156 -0.370 1.00 90.75 172 GLY A N 1
ATOM 1316 C CA . GLY A 1 172 ? -2.866 -8.602 -0.586 1.00 90.75 172 GLY A CA 1
ATOM 1317 C C . GLY A 1 172 ? -4.130 -9.354 -0.218 1.00 90.75 172 GLY A C 1
ATOM 1318 O O . GLY A 1 172 ? -4.584 -10.186 -0.994 1.00 90.75 172 GLY A O 1
ATOM 1319 N N . MET A 1 173 ? -4.748 -9.005 0.905 1.00 92.81 173 MET A N 1
ATOM 1320 C CA . MET A 1 173 ? -6.013 -9.607 1.311 1.00 92.81 173 MET A CA 1
ATOM 1321 C C . MET A 1 173 ? -7.167 -9.201 0.373 1.00 92.81 173 MET A C 1
ATOM 1323 O O . MET A 1 173 ? -8.000 -10.038 0.048 1.00 92.81 173 MET A O 1
ATOM 1327 N N . LEU A 1 174 ? -7.198 -7.955 -0.121 1.00 93.94 174 LEU A N 1
ATOM 1328 C CA . LEU A 1 174 ? -8.171 -7.488 -1.122 1.00 93.94 174 LEU A CA 1
ATOM 1329 C C . LEU A 1 174 ? -8.031 -8.230 -2.456 1.00 93.94 174 LEU A C 1
ATOM 1331 O O . LEU A 1 174 ? -9.033 -8.526 -3.099 1.00 93.94 174 LEU A O 1
ATOM 1335 N N . ALA A 1 175 ? -6.803 -8.552 -2.867 1.00 92.69 175 ALA A N 1
ATOM 1336 C CA . ALA A 1 175 ? -6.552 -9.314 -4.087 1.00 92.69 175 ALA A CA 1
ATOM 1337 C C . ALA A 1 175 ? -7.155 -10.729 -4.042 1.00 92.69 175 ALA A C 1
ATOM 1339 O O . ALA A 1 175 ? -7.565 -11.244 -5.080 1.00 92.69 175 ALA A O 1
ATOM 1340 N N . GLU A 1 176 ? -7.221 -11.340 -2.856 1.00 91.62 176 GLU A N 1
ATOM 1341 C CA . GLU A 1 176 ? -7.776 -12.683 -2.631 1.00 91.62 176 GLU A CA 1
ATOM 1342 C C . GLU A 1 176 ? -9.240 -12.663 -2.155 1.00 91.62 176 GLU A C 1
ATOM 1344 O O . GLU A 1 176 ? -9.860 -13.714 -1.991 1.00 91.62 176 GLU A O 1
ATOM 1349 N N . ALA A 1 177 ? -9.817 -11.476 -1.945 1.00 92.69 177 ALA A N 1
ATOM 1350 C CA . ALA A 1 177 ? -11.185 -11.327 -1.476 1.00 92.69 177 ALA A CA 1
ATOM 1351 C C . ALA A 1 177 ? -12.196 -11.865 -2.500 1.00 92.69 177 ALA A C 1
ATOM 1353 O O . ALA A 1 177 ? -12.080 -11.628 -3.706 1.00 92.69 177 ALA A O 1
ATOM 1354 N N . ILE A 1 178 ? -13.228 -12.549 -2.000 1.00 94.44 178 ILE A N 1
ATOM 1355 C CA . ILE A 1 178 ? -14.417 -12.894 -2.788 1.00 94.44 178 ILE A CA 1
ATOM 1356 C C . ILE A 1 178 ? -15.209 -11.627 -3.143 1.00 94.44 178 ILE A C 1
ATOM 1358 O O . ILE A 1 178 ? -15.154 -10.646 -2.399 1.00 94.44 178 ILE A O 1
ATOM 1362 N N . GLU A 1 179 ? -15.980 -11.669 -4.235 1.00 94.50 179 GLU A N 1
ATOM 1363 C CA . GLU A 1 179 ? -16.665 -10.485 -4.787 1.00 94.50 179 GLU A CA 1
ATOM 1364 C C . GLU A 1 179 ? -17.460 -9.681 -3.752 1.00 94.50 179 GLU A C 1
ATOM 1366 O O . GLU A 1 179 ? -17.181 -8.496 -3.613 1.00 94.50 179 GLU A O 1
ATOM 1371 N N . PRO A 1 180 ? -18.343 -10.287 -2.929 1.00 97.50 180 PRO A N 1
ATOM 1372 C CA . PRO A 1 180 ? -19.159 -9.505 -2.000 1.00 97.50 180 PRO A CA 1
ATOM 1373 C C . PRO A 1 180 ? -18.332 -8.733 -0.964 1.00 97.50 180 PRO A C 1
ATOM 1375 O O . PRO A 1 180 ? -18.694 -7.631 -0.563 1.00 97.50 180 PRO A O 1
ATOM 1378 N N . VAL A 1 181 ? -17.205 -9.307 -0.532 1.00 96.69 181 VAL A N 1
ATOM 1379 C CA . VAL A 1 181 ? -16.300 -8.668 0.433 1.00 96.69 181 VAL A CA 1
ATOM 1380 C C . VAL A 1 181 ? -15.498 -7.559 -0.243 1.00 96.69 181 VAL A C 1
ATOM 1382 O O . VAL A 1 181 ? -15.305 -6.495 0.345 1.00 96.69 181 VAL A O 1
ATOM 1385 N N . TYR A 1 182 ? -15.039 -7.795 -1.475 1.00 96.00 182 TYR A N 1
ATOM 1386 C CA . TYR A 1 182 ? -14.351 -6.779 -2.265 1.00 96.00 182 TYR A CA 1
ATOM 1387 C C . TYR A 1 182 ? -15.267 -5.584 -2.554 1.00 96.00 182 TYR A C 1
ATOM 1389 O O . TYR A 1 182 ? -14.848 -4.451 -2.331 1.00 96.00 182 TYR A O 1
ATOM 1397 N N . ASP A 1 183 ? -16.513 -5.827 -2.965 1.00 97.19 183 ASP A N 1
ATOM 1398 C CA . ASP A 1 183 ? -17.509 -4.792 -3.261 1.00 97.19 183 ASP A CA 1
ATOM 1399 C C . ASP A 1 183 ? -17.825 -3.936 -2.031 1.00 97.19 183 ASP A C 1
ATOM 1401 O O . ASP A 1 183 ? -17.878 -2.707 -2.126 1.00 97.19 183 ASP A O 1
ATOM 1405 N N . GLU A 1 184 ? -17.963 -4.553 -0.851 1.00 98.06 184 GLU A N 1
ATOM 1406 C CA . GLU A 1 184 ? -18.142 -3.806 0.396 1.00 98.06 184 GLU A CA 1
ATOM 1407 C C . GLU A 1 184 ? -16.921 -2.919 0.688 1.00 98.06 184 GLU A C 1
ATOM 1409 O O . GLU A 1 184 ? -17.060 -1.726 0.973 1.00 98.06 184 GLU A O 1
ATOM 1414 N N . CYS A 1 185 ? -15.708 -3.471 0.575 1.00 97.81 185 CYS A N 1
ATOM 1415 C CA . CYS A 1 185 ? -14.468 -2.712 0.733 1.00 97.81 185 CYS A CA 1
ATOM 1416 C C . CYS A 1 185 ? -14.345 -1.566 -0.275 1.00 97.81 185 CYS A C 1
ATOM 1418 O O . CYS A 1 185 ? -13.929 -0.466 0.092 1.00 97.81 185 CYS A O 1
ATOM 1420 N N . HIS A 1 186 ? -14.720 -1.805 -1.526 1.00 97.25 186 HIS A N 1
ATOM 1421 C CA . HIS A 1 186 ? -14.718 -0.798 -2.571 1.00 97.25 186 HIS A CA 1
ATOM 1422 C C . HIS A 1 186 ? -15.703 0.334 -2.242 1.00 97.25 186 HIS A C 1
ATOM 1424 O O . HIS A 1 186 ? -15.325 1.502 -2.316 1.00 97.25 186 HIS A O 1
ATOM 1430 N N . GLY A 1 187 ? -16.925 0.014 -1.797 1.00 97.81 187 GLY A N 1
ATOM 1431 C CA . GLY A 1 187 ? -17.914 1.007 -1.357 1.00 97.81 187 GLY A CA 1
ATOM 1432 C C . GLY A 1 187 ? -17.404 1.887 -0.210 1.00 97.81 187 GLY A C 1
ATOM 1433 O O . GLY A 1 187 ? -17.469 3.113 -0.290 1.00 97.81 187 GLY A O 1
ATOM 1434 N N . ILE A 1 188 ? -16.791 1.279 0.810 1.00 96.94 188 ILE A N 1
ATOM 1435 C CA . ILE A 1 188 ? -16.159 2.000 1.931 1.00 96.94 188 ILE A CA 1
ATOM 1436 C C . ILE A 1 188 ? -15.047 2.938 1.437 1.00 96.94 188 ILE A C 1
ATOM 1438 O O . ILE A 1 188 ? -14.941 4.085 1.880 1.00 96.94 188 ILE A O 1
ATOM 1442 N N . ALA A 1 189 ? -14.189 2.451 0.538 1.00 95.50 189 ALA A N 1
ATOM 1443 C CA . ALA A 1 189 ? -13.093 3.236 -0.018 1.00 95.50 189 ALA A CA 1
ATOM 1444 C C . ALA A 1 189 ? -13.598 4.410 -0.872 1.00 95.50 189 ALA A C 1
ATOM 1446 O O . ALA A 1 189 ? -13.018 5.499 -0.812 1.00 95.50 189 ALA A O 1
ATOM 1447 N N . ASP A 1 190 ? -14.676 4.224 -1.635 1.00 94.88 190 ASP A N 1
ATOM 1448 C CA . ASP A 1 190 ? -15.263 5.287 -2.448 1.00 94.88 190 ASP A CA 1
ATOM 1449 C C . ASP A 1 190 ? -15.916 6.376 -1.583 1.00 94.88 190 ASP A C 1
ATOM 1451 O O . ASP A 1 190 ? -15.642 7.564 -1.776 1.00 94.88 190 ASP A O 1
ATOM 1455 N N . GLU A 1 191 ? -16.669 5.995 -0.546 1.00 92.88 191 GLU A N 1
ATOM 1456 C CA . GLU A 1 191 ? -17.211 6.939 0.440 1.00 92.88 191 GLU A CA 1
ATOM 1457 C C . GLU A 1 191 ? -16.102 7.780 1.085 1.00 92.88 191 GLU A C 1
ATOM 1459 O O . GLU A 1 191 ? -16.197 9.011 1.146 1.00 92.88 191 GLU A O 1
ATOM 1464 N N . ALA A 1 192 ? -15.009 7.133 1.502 1.00 90.06 192 ALA A N 1
ATOM 1465 C CA . ALA A 1 192 ? -13.858 7.816 2.079 1.00 90.06 192 ALA A CA 1
ATOM 1466 C C . ALA A 1 192 ? -13.193 8.771 1.076 1.00 90.06 192 ALA A C 1
ATOM 1468 O O . ALA A 1 192 ? -12.905 9.921 1.413 1.00 90.06 192 ALA A O 1
ATOM 1469 N N . ARG A 1 193 ? -12.998 8.353 -0.182 1.00 90.06 193 ARG A N 1
ATOM 1470 C CA . ARG A 1 193 ? -12.467 9.225 -1.246 1.00 90.06 193 ARG A CA 1
ATOM 1471 C C . ARG A 1 193 ? -13.338 10.456 -1.461 1.00 90.06 193 ARG A C 1
ATOM 1473 O O . ARG A 1 193 ? -12.810 11.563 -1.600 1.00 90.06 193 ARG A O 1
ATOM 1480 N N . LEU A 1 194 ? -14.656 10.279 -1.512 1.00 88.12 194 LEU A N 1
ATOM 1481 C CA . LEU A 1 194 ? -15.607 11.373 -1.689 1.00 88.12 194 LEU A CA 1
ATOM 1482 C C . LEU A 1 194 ? -15.591 12.325 -0.490 1.00 88.12 194 LEU A C 1
ATOM 1484 O O . LEU A 1 194 ? -15.613 13.541 -0.690 1.00 88.12 194 LEU A O 1
ATOM 1488 N N . ALA A 1 195 ? -15.496 11.798 0.732 1.00 84.50 195 ALA A N 1
ATOM 1489 C CA . ALA A 1 195 ? -15.368 12.601 1.943 1.00 84.50 195 ALA A CA 1
ATOM 1490 C C . ALA A 1 195 ? -14.090 13.454 1.928 1.00 84.50 195 ALA A C 1
ATOM 1492 O O . ALA A 1 195 ? -14.177 14.667 2.108 1.00 84.50 195 ALA A O 1
ATOM 1493 N N . VAL A 1 196 ? -12.931 12.867 1.600 1.00 81.69 196 VAL A N 1
ATOM 1494 C CA . VAL A 1 196 ? -11.651 13.599 1.513 1.00 81.69 196 VAL A CA 1
ATOM 1495 C C . VAL A 1 196 ? -11.703 14.703 0.456 1.00 81.69 196 VAL A C 1
ATOM 1497 O O . VAL A 1 196 ? -11.217 15.807 0.685 1.00 81.69 196 VAL A O 1
ATOM 1500 N N . ARG A 1 197 ? -12.334 14.449 -0.699 1.00 77.19 197 ARG A N 1
ATOM 1501 C CA . ARG A 1 197 ? -12.508 15.468 -1.753 1.00 77.19 197 ARG A CA 1
ATOM 1502 C C . ARG A 1 197 ? -13.379 16.647 -1.314 1.00 77.19 197 ARG A C 1
ATOM 1504 O O . ARG A 1 197 ? -13.185 17.750 -1.815 1.00 77.19 197 ARG A O 1
ATOM 1511 N N . ARG A 1 198 ? -14.340 16.409 -0.418 1.00 78.25 198 ARG A N 1
ATOM 1512 C CA . ARG A 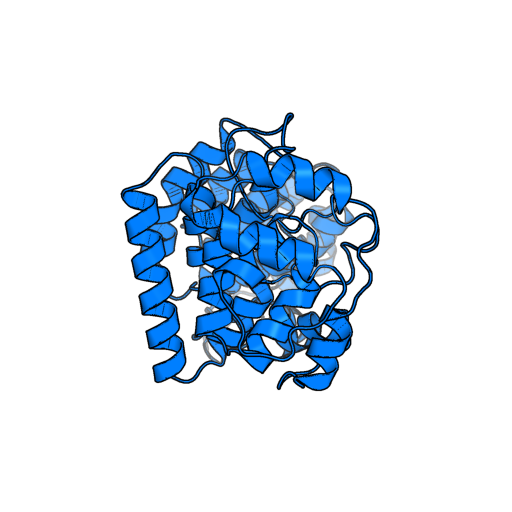1 198 ? -15.216 17.436 0.172 1.00 78.25 198 ARG A CA 1
ATOM 1513 C C . ARG A 1 198 ? -14.600 18.087 1.425 1.00 78.25 198 ARG A C 1
ATOM 1515 O O . ARG A 1 198 ? -15.142 19.078 1.907 1.00 78.25 198 ARG A O 1
ATOM 1522 N N . GLY A 1 199 ? -13.526 17.508 1.970 1.00 65.38 199 GLY A N 1
ATOM 1523 C CA . GLY A 1 199 ? -12.995 17.758 3.311 1.00 65.38 199 GLY A CA 1
ATOM 1524 C C . GLY A 1 199 ? -11.743 18.642 3.392 1.00 65.38 199 GLY A C 1
ATOM 1525 O O . GLY A 1 199 ? -11.336 19.301 2.435 1.00 65.38 199 GLY A O 1
ATOM 1526 N N . LYS A 1 200 ? -11.156 18.693 4.598 1.00 54.38 200 LYS A N 1
ATOM 1527 C CA . LYS A 1 200 ? -10.067 19.609 4.988 1.00 54.38 200 LYS A CA 1
ATOM 1528 C C . LYS A 1 200 ? -8.702 19.207 4.387 1.00 54.38 200 LYS A C 1
ATOM 1530 O O . LYS A 1 200 ? -8.425 18.019 4.217 1.00 54.38 200 LYS A O 1
ATOM 1535 N N . PRO A 1 201 ? -7.799 20.177 4.140 1.00 47.69 201 PRO A N 1
ATOM 1536 C CA . PRO A 1 201 ? -6.395 19.908 3.822 1.00 47.69 201 PRO A CA 1
ATOM 1537 C C . PRO A 1 201 ? -5.748 19.006 4.888 1.00 47.69 201 PRO A C 1
ATOM 1539 O O . PRO A 1 201 ? -5.929 19.252 6.077 1.00 47.69 201 PRO A O 1
ATOM 1542 N N . GLY A 1 202 ? -5.005 17.974 4.473 1.00 55.22 202 GLY A N 1
ATOM 1543 C CA . GLY A 1 202 ? -4.306 17.040 5.376 1.00 55.22 202 GLY A CA 1
ATOM 1544 C C . GLY A 1 202 ? -4.718 15.568 5.241 1.00 55.22 202 GLY A C 1
ATOM 1545 O O . GLY A 1 202 ? -3.921 14.685 5.546 1.00 55.22 202 GLY A O 1
ATOM 1546 N N . GLU A 1 203 ? -5.902 15.282 4.692 1.00 69.75 203 GLU A N 1
ATOM 1547 C CA . GLU A 1 203 ? -6.373 13.906 4.427 1.00 69.75 203 GLU A CA 1
ATOM 1548 C C . GLU A 1 203 ? -6.011 13.404 3.018 1.00 69.75 203 GLU A C 1
ATOM 1550 O O . GLU A 1 203 ? -6.266 12.261 2.651 1.00 69.75 203 GLU A O 1
ATOM 1555 N N . GLN A 1 204 ? -5.358 14.249 2.221 1.00 74.94 204 GLN A N 1
ATOM 1556 C CA . GLN A 1 204 ? -4.957 13.970 0.839 1.00 74.94 204 GLN A CA 1
ATOM 1557 C C . GLN A 1 204 ? -4.088 12.718 0.684 1.00 74.94 204 GLN A C 1
ATOM 1559 O O . GLN A 1 204 ? -4.185 12.031 -0.332 1.00 74.94 204 GLN A O 1
ATOM 1564 N N . GLY A 1 205 ? -3.285 12.386 1.699 1.00 76.06 205 GLY A N 1
ATOM 1565 C CA . GLY A 1 205 ? -2.508 11.152 1.700 1.00 76.06 205 GLY A CA 1
ATOM 1566 C C . GLY A 1 205 ? -3.386 9.899 1.607 1.00 76.06 205 GLY A C 1
ATOM 1567 O O . GLY A 1 205 ? -2.961 8.899 1.033 1.00 76.06 205 GLY A O 1
ATOM 1568 N N . LEU A 1 206 ? -4.621 9.938 2.125 1.00 81.94 206 LEU A N 1
ATOM 1569 C CA . LEU A 1 206 ? -5.517 8.782 2.120 1.00 81.94 206 LEU A CA 1
ATOM 1570 C C . LEU A 1 206 ? -5.900 8.408 0.687 1.00 81.94 206 LEU A C 1
ATOM 1572 O O . LEU A 1 206 ? -5.988 7.229 0.365 1.00 81.94 206 LEU A O 1
ATOM 1576 N N . LEU A 1 207 ? -6.032 9.397 -0.203 1.00 86.88 207 LEU A N 1
ATOM 1577 C CA . LEU A 1 207 ? -6.292 9.153 -1.624 1.00 86.88 207 LEU A CA 1
ATOM 1578 C C . LEU A 1 207 ? -5.164 8.343 -2.277 1.00 86.88 207 LEU A C 1
ATOM 1580 O O . LEU A 1 207 ? -5.449 7.470 -3.094 1.00 86.88 207 LEU A O 1
ATOM 1584 N N . LEU A 1 208 ? -3.908 8.602 -1.895 1.00 87.25 208 LEU A N 1
ATOM 1585 C CA . LEU A 1 208 ? -2.738 7.856 -2.371 1.00 87.25 208 LEU A CA 1
ATOM 1586 C C . LEU A 1 208 ? -2.788 6.401 -1.903 1.00 87.25 208 LEU A C 1
ATOM 1588 O O . LEU A 1 208 ? -2.580 5.486 -2.696 1.00 87.25 208 LEU A O 1
ATOM 1592 N N . MET A 1 209 ? -3.087 6.195 -0.618 1.00 87.94 209 MET A N 1
ATOM 1593 C CA . MET A 1 209 ? -3.113 4.865 -0.010 1.00 87.94 209 MET A CA 1
ATOM 1594 C C . MET A 1 209 ? -4.281 4.019 -0.520 1.00 87.94 209 MET A C 1
ATOM 1596 O O . MET A 1 209 ? -4.096 2.837 -0.796 1.00 87.94 209 MET A O 1
ATOM 1600 N N . LEU A 1 210 ? -5.451 4.628 -0.732 1.00 91.94 210 LEU A N 1
ATOM 1601 C CA . LEU A 1 210 ? -6.590 3.962 -1.362 1.00 91.94 210 LEU A CA 1
ATOM 1602 C C . LEU A 1 210 ? -6.293 3.621 -2.828 1.00 91.94 210 LEU A C 1
ATOM 1604 O O . LEU A 1 210 ? -6.545 2.497 -3.242 1.00 91.94 210 LEU A O 1
ATOM 1608 N N . ALA A 1 211 ? -5.685 4.527 -3.601 1.00 93.00 211 ALA A N 1
ATOM 1609 C CA . ALA A 1 211 ? -5.255 4.204 -4.964 1.00 93.00 211 ALA A CA 1
ATOM 1610 C C . ALA A 1 211 ? -4.232 3.053 -4.991 1.00 93.00 211 ALA A C 1
ATOM 1612 O O . ALA A 1 211 ? -4.292 2.185 -5.857 1.00 93.00 211 ALA A O 1
ATOM 1613 N N . PHE A 1 212 ? -3.308 3.013 -4.028 1.00 91.31 212 PHE A N 1
ATOM 1614 C CA . PHE A 1 212 ? -2.353 1.915 -3.897 1.00 91.31 212 PHE A CA 1
ATOM 1615 C C . PHE A 1 212 ? -3.028 0.584 -3.540 1.00 91.31 212 PHE A C 1
ATOM 1617 O O . PHE A 1 212 ? -2.668 -0.440 -4.121 1.00 91.31 212 PHE A O 1
ATOM 1624 N N . ALA A 1 213 ? -3.969 0.579 -2.592 1.00 92.00 213 ALA A N 1
ATOM 1625 C CA . ALA A 1 213 ? -4.659 -0.632 -2.148 1.00 92.00 213 ALA A CA 1
ATOM 1626 C C . ALA A 1 213 ? -5.605 -1.204 -3.218 1.00 92.00 213 ALA A C 1
ATOM 1628 O O . ALA A 1 213 ? -5.770 -2.420 -3.286 1.00 92.00 213 ALA A O 1
ATOM 1629 N N . PHE A 1 214 ? -6.155 -0.338 -4.075 1.00 93.69 214 PHE A N 1
ATOM 1630 C CA . PHE A 1 214 ? -7.067 -0.677 -5.169 1.00 93.69 214 PHE A CA 1
ATOM 1631 C C . PHE A 1 214 ? -6.435 -0.334 -6.534 1.00 93.69 214 PHE A C 1
ATOM 1633 O O . PHE A 1 214 ? -6.902 0.562 -7.239 1.00 93.69 214 PHE A O 1
ATOM 1640 N N . PRO A 1 215 ? -5.356 -1.033 -6.939 1.00 88.19 215 PRO A N 1
ATOM 1641 C CA . PRO A 1 215 ? -4.627 -0.736 -8.178 1.00 88.19 215 PRO A CA 1
ATOM 1642 C C . PRO A 1 215 ? -5.452 -0.998 -9.447 1.00 88.19 215 PRO A C 1
ATOM 1644 O O . PRO A 1 215 ? -5.071 -0.569 -10.533 1.00 88.19 215 PRO A O 1
ATOM 1647 N N . ASP A 1 216 ? -6.555 -1.738 -9.331 1.00 88.06 216 ASP A N 1
ATOM 1648 C CA . ASP A 1 216 ? -7.437 -2.073 -10.446 1.00 88.06 216 ASP A CA 1
ATOM 1649 C C . ASP A 1 216 ? -8.378 -0.912 -10.825 1.00 88.06 216 ASP A C 1
ATOM 1651 O O . ASP A 1 216 ? -9.010 -0.981 -11.880 1.00 88.06 216 ASP A O 1
ATOM 1655 N N . GLU A 1 217 ? -8.367 0.175 -10.038 1.00 92.56 217 GLU A N 1
ATOM 1656 C CA . GLU A 1 217 ? -9.137 1.409 -10.222 1.00 92.56 217 GLU A CA 1
ATOM 1657 C C . GLU A 1 217 ? -8.263 2.557 -10.788 1.00 92.56 217 GLU A C 1
ATOM 1659 O O . GLU A 1 217 ? -7.817 3.450 -10.058 1.00 92.56 217 GLU A O 1
ATOM 1664 N N . PRO A 1 218 ? -7.986 2.611 -12.104 1.00 90.81 218 PRO A N 1
ATOM 1665 C CA . PRO A 1 218 ? -7.057 3.593 -12.680 1.00 90.81 218 PRO A CA 1
ATOM 1666 C C . PRO A 1 218 ? -7.521 5.048 -12.512 1.00 90.81 218 PRO A C 1
ATOM 1668 O O . PRO A 1 218 ? -6.701 5.958 -12.364 1.00 90.81 218 PRO A O 1
ATOM 1671 N N . GLU A 1 219 ? -8.833 5.291 -12.487 1.00 93.75 219 GLU A N 1
ATOM 1672 C CA . GLU A 1 219 ? -9.395 6.621 -12.218 1.00 93.75 219 GLU A CA 1
ATOM 1673 C C . GLU A 1 219 ? -9.132 7.071 -10.778 1.00 93.75 219 GLU A C 1
ATOM 1675 O O . GLU A 1 219 ? -9.078 8.269 -10.475 1.00 93.75 219 GLU A O 1
ATOM 1680 N N . TRP A 1 220 ? -8.928 6.119 -9.864 1.00 94.19 220 TRP A N 1
ATOM 1681 C CA . TRP A 1 220 ? -8.584 6.434 -8.492 1.00 94.19 220 TRP A CA 1
ATOM 1682 C C . TRP A 1 220 ? -7.165 6.951 -8.381 1.00 94.19 220 TRP A C 1
ATOM 1684 O O . TRP A 1 220 ? -6.970 7.982 -7.730 1.00 94.19 220 TRP A O 1
ATOM 1694 N N . ALA A 1 221 ? -6.231 6.301 -9.076 1.00 93.25 221 ALA A N 1
ATOM 1695 C CA . ALA A 1 221 ? -4.860 6.764 -9.189 1.00 93.25 221 ALA A CA 1
ATOM 1696 C C . ALA A 1 221 ? -4.792 8.141 -9.859 1.00 93.25 221 ALA A C 1
ATOM 1698 O O . ALA A 1 221 ? -4.268 9.079 -9.267 1.00 93.25 221 ALA A O 1
ATOM 1699 N N . LYS A 1 222 ? -5.427 8.332 -11.024 1.00 94.12 222 LYS A N 1
ATOM 1700 C CA . LYS A 1 222 ? -5.455 9.641 -11.709 1.00 94.12 222 LYS A CA 1
ATOM 1701 C C . LYS A 1 222 ? -5.924 10.776 -10.799 1.00 94.12 222 LYS A C 1
ATOM 1703 O O . LYS A 1 222 ? -5.303 11.834 -10.754 1.00 94.12 222 LYS A O 1
ATOM 1708 N N . ALA A 1 223 ? -6.989 10.556 -10.031 1.00 91.12 223 ALA A N 1
ATOM 1709 C CA . ALA A 1 223 ? -7.505 11.578 -9.129 1.00 91.12 223 ALA A CA 1
ATOM 1710 C C . ALA A 1 223 ? -6.580 11.894 -7.940 1.00 91.12 223 ALA A C 1
ATOM 1712 O O . ALA A 1 223 ? -6.650 12.993 -7.389 1.00 91.12 223 ALA A O 1
ATOM 1713 N N . ALA A 1 224 ? -5.731 10.947 -7.536 1.00 90.75 224 ALA A N 1
ATOM 1714 C CA . ALA A 1 224 ? -4.756 11.129 -6.466 1.00 90.75 224 ALA A CA 1
ATOM 1715 C C . ALA A 1 224 ? -3.476 11.854 -6.934 1.00 90.75 224 ALA A C 1
ATOM 1717 O O . ALA A 1 224 ? -2.718 12.334 -6.094 1.00 90.75 224 ALA A O 1
ATOM 1718 N N . ALA A 1 225 ? -3.261 12.017 -8.247 1.00 92.12 225 ALA A N 1
ATOM 1719 C CA . ALA A 1 225 ? -2.054 12.625 -8.816 1.00 92.12 225 ALA A CA 1
ATOM 1720 C C . ALA A 1 225 ? -1.805 14.070 -8.362 1.00 92.12 225 ALA A C 1
ATOM 1722 O O . ALA A 1 225 ? -0.719 14.391 -7.882 1.00 92.12 225 ALA A O 1
ATOM 1723 N N . LYS A 1 226 ? -2.811 14.946 -8.477 1.00 88.94 226 LYS A N 1
ATOM 1724 C CA . LYS A 1 226 ? -2.682 16.351 -8.057 1.00 88.94 226 LYS A CA 1
ATOM 1725 C C . LYS A 1 226 ? -2.360 16.467 -6.555 1.00 88.94 226 LYS A C 1
ATOM 1727 O O . LYS A 1 226 ? -1.403 17.165 -6.225 1.00 88.94 226 LYS A O 1
ATOM 1732 N N . PRO A 1 227 ? -3.084 15.776 -5.651 1.00 84.69 227 PRO A N 1
ATOM 1733 C CA . PRO A 1 227 ? -2.689 15.677 -4.247 1.00 84.69 227 PRO A CA 1
ATOM 1734 C C . PRO A 1 227 ? -1.260 15.154 -4.035 1.00 84.69 227 PRO A C 1
ATOM 1736 O O . PRO A 1 227 ? -0.528 15.715 -3.226 1.00 84.69 227 PRO A O 1
ATOM 1739 N N . ALA A 1 228 ? -0.837 14.123 -4.777 1.00 85.69 228 ALA A N 1
ATOM 1740 C CA . ALA A 1 228 ? 0.511 13.557 -4.672 1.00 85.69 228 ALA A CA 1
ATOM 1741 C C . ALA A 1 228 ? 1.595 14.609 -4.935 1.00 85.69 228 ALA A C 1
ATOM 1743 O O . ALA A 1 228 ? 2.525 14.761 -4.148 1.00 85.69 228 ALA A O 1
ATOM 1744 N N . LEU A 1 229 ? 1.453 15.354 -6.034 1.00 87.06 229 LEU A N 1
ATOM 1745 C CA . LEU A 1 229 ? 2.403 16.390 -6.428 1.00 87.06 229 LEU A CA 1
ATOM 1746 C C . LEU A 1 229 ? 2.395 17.559 -5.438 1.00 87.06 229 LEU A C 1
ATOM 1748 O O . LEU A 1 229 ? 3.462 18.027 -5.053 1.00 87.06 229 LEU A O 1
ATOM 1752 N N . ALA A 1 230 ? 1.226 17.976 -4.946 1.00 82.75 230 ALA A N 1
ATOM 1753 C CA . ALA A 1 230 ? 1.131 19.031 -3.934 1.00 82.75 230 ALA A CA 1
ATOM 1754 C C . ALA A 1 230 ? 1.852 18.657 -2.624 1.00 82.75 230 ALA A C 1
ATOM 1756 O O . ALA A 1 230 ? 2.510 19.496 -2.013 1.00 82.75 230 ALA A O 1
ATOM 1757 N N . LEU A 1 231 ? 1.807 17.382 -2.216 1.00 76.81 231 LEU A N 1
ATOM 1758 C CA . LEU A 1 231 ? 2.521 16.897 -1.028 1.00 76.81 231 LEU A CA 1
ATOM 1759 C C . LEU A 1 231 ? 4.053 16.958 -1.170 1.00 76.81 231 LEU A C 1
ATOM 1761 O O . LEU A 1 231 ? 4.754 16.929 -0.158 1.00 76.81 231 LEU A O 1
ATOM 1765 N N . THR A 1 232 ? 4.583 17.089 -2.392 1.00 75.50 232 THR A N 1
ATOM 1766 C CA . THR A 1 232 ? 6.023 17.310 -2.615 1.00 75.50 232 THR A CA 1
ATOM 1767 C C . THR A 1 232 ? 6.460 18.750 -2.333 1.00 75.50 232 THR A C 1
ATOM 1769 O O . THR A 1 232 ? 7.632 18.987 -2.078 1.00 75.50 232 THR A O 1
ATOM 1772 N N . GLU A 1 233 ? 5.547 19.724 -2.312 1.00 71.50 233 GLU A N 1
ATOM 1773 C CA . GLU A 1 233 ? 5.892 21.151 -2.173 1.00 71.50 233 GLU A CA 1
ATOM 1774 C C . GLU A 1 233 ? 6.075 21.592 -0.704 1.00 71.50 233 GLU A C 1
ATOM 1776 O O . GLU A 1 233 ? 6.524 22.703 -0.436 1.00 71.50 233 GLU A O 1
ATOM 1781 N N . GLY A 1 234 ? 5.801 20.703 0.261 1.00 60.84 234 GLY A N 1
ATOM 1782 C CA . GLY A 1 234 ? 5.909 20.950 1.708 1.00 60.84 234 GLY A CA 1
ATOM 1783 C C . GLY A 1 234 ? 6.635 19.839 2.470 1.00 60.84 234 GLY A C 1
ATOM 1784 O O . GLY A 1 234 ? 6.239 19.518 3.586 1.00 60.84 234 GLY A O 1
ATOM 1785 N N . PHE A 1 235 ? 7.636 19.223 1.832 1.00 56.03 235 PHE A N 1
ATOM 1786 C CA . PHE A 1 235 ? 8.365 18.018 2.244 1.00 56.03 235 PHE A CA 1
ATOM 1787 C C . PHE A 1 235 ? 8.399 17.702 3.741 1.00 56.03 235 PHE A C 1
ATOM 1789 O O . PHE A 1 235 ? 9.012 18.403 4.545 1.00 56.03 235 PHE A O 1
ATOM 1796 N N . THR A 1 236 ? 7.859 16.532 4.085 1.00 58.06 236 THR A N 1
ATOM 1797 C CA . THR A 1 236 ? 8.110 15.885 5.371 1.00 58.06 236 THR A CA 1
ATOM 1798 C C . THR A 1 236 ? 8.339 14.392 5.146 1.00 58.06 236 THR A C 1
ATOM 1800 O O . THR A 1 236 ? 7.684 13.786 4.294 1.00 58.06 236 THR A O 1
ATOM 1803 N N . GLU A 1 237 ? 9.276 13.780 5.881 1.00 57.12 237 GLU A N 1
ATOM 1804 C CA . GLU A 1 237 ? 9.642 12.357 5.726 1.00 57.12 237 GLU A CA 1
ATOM 1805 C C . GLU A 1 237 ? 8.433 11.408 5.822 1.00 57.12 237 GLU A C 1
ATOM 1807 O O . GLU A 1 237 ? 8.428 10.340 5.211 1.00 57.12 237 GLU A O 1
ATOM 1812 N N . LEU A 1 238 ? 7.376 11.824 6.532 1.00 55.72 238 LEU A N 1
ATOM 1813 C CA . LEU A 1 238 ? 6.133 11.071 6.693 1.00 55.72 238 LEU A CA 1
ATOM 1814 C C . LEU A 1 238 ? 5.449 10.763 5.352 1.00 55.72 238 LEU A C 1
ATOM 1816 O O . LEU A 1 238 ? 4.971 9.649 5.150 1.00 55.72 238 LEU A O 1
ATOM 1820 N N . PHE A 1 239 ? 5.417 11.698 4.402 1.00 65.88 239 PHE A N 1
ATOM 1821 C CA . PHE A 1 239 ? 4.714 11.467 3.133 1.00 65.88 239 PHE A CA 1
ATOM 1822 C C . PHE A 1 239 ? 5.528 10.647 2.126 1.00 65.88 239 PHE A C 1
ATOM 1824 O O . PHE A 1 239 ? 4.953 10.090 1.193 1.00 65.88 239 PHE A O 1
ATOM 1831 N N . VAL A 1 240 ? 6.840 10.493 2.335 1.00 69.56 240 VAL A N 1
ATOM 1832 C CA . VAL A 1 240 ? 7.744 9.835 1.377 1.00 69.56 240 VAL A CA 1
ATOM 1833 C C . VAL A 1 240 ? 7.342 8.385 1.099 1.00 69.56 240 VAL A C 1
ATOM 1835 O O . VAL A 1 240 ? 7.389 7.949 -0.047 1.00 69.56 240 VAL A O 1
ATOM 1838 N N . GLN A 1 241 ? 6.904 7.639 2.115 1.00 71.62 241 GLN A N 1
ATOM 1839 C CA . GLN A 1 241 ? 6.475 6.249 1.925 1.00 71.62 241 GLN A CA 1
ATOM 1840 C C . GLN A 1 241 ? 5.137 6.133 1.186 1.00 71.62 241 GLN A C 1
ATOM 1842 O O . GLN A 1 241 ? 4.974 5.254 0.344 1.00 71.62 241 GLN A O 1
ATOM 1847 N N . ALA A 1 242 ? 4.178 7.012 1.489 1.00 75.12 242 ALA A N 1
ATOM 1848 C CA . ALA A 1 242 ? 2.892 7.030 0.795 1.00 75.12 242 ALA A CA 1
ATOM 1849 C C . ALA A 1 242 ? 3.083 7.377 -0.689 1.00 75.12 242 ALA A C 1
ATOM 1851 O O . ALA A 1 242 ? 2.502 6.730 -1.556 1.00 75.12 242 ALA A O 1
ATOM 1852 N N . LEU A 1 243 ? 3.962 8.343 -0.976 1.00 81.06 243 LEU A N 1
ATOM 1853 C CA . LEU A 1 243 ? 4.353 8.692 -2.338 1.00 81.06 243 LEU A CA 1
ATOM 1854 C C . LEU A 1 243 ? 5.064 7.527 -3.038 1.00 81.06 243 LEU A C 1
ATOM 1856 O O . LEU A 1 243 ? 4.699 7.212 -4.162 1.00 81.06 243 LEU A O 1
ATOM 1860 N N . ALA A 1 244 ? 6.007 6.846 -2.374 1.00 79.38 244 ALA A N 1
ATOM 1861 C CA . ALA A 1 244 ? 6.708 5.689 -2.941 1.00 79.38 244 ALA A CA 1
ATOM 1862 C C . ALA A 1 244 ? 5.745 4.564 -3.362 1.00 79.38 244 ALA A C 1
ATOM 1864 O O . ALA A 1 244 ? 5.821 4.092 -4.493 1.00 79.38 244 ALA A O 1
ATOM 1865 N N . ARG A 1 245 ? 4.792 4.201 -2.495 1.00 83.19 245 ARG A N 1
ATOM 1866 C CA . ARG A 1 245 ? 3.762 3.195 -2.806 1.00 83.19 245 ARG A CA 1
ATOM 1867 C C . ARG A 1 245 ? 2.833 3.655 -3.925 1.00 83.19 245 ARG A C 1
ATOM 1869 O O . ARG A 1 245 ? 2.497 2.881 -4.816 1.00 83.19 245 ARG A O 1
ATOM 1876 N N . TYR A 1 246 ? 2.427 4.922 -3.910 1.00 88.69 246 TYR A N 1
ATOM 1877 C CA . TYR A 1 246 ? 1.577 5.476 -4.959 1.00 88.69 246 TYR A CA 1
ATOM 1878 C C . TYR A 1 246 ? 2.261 5.469 -6.334 1.00 88.69 246 TYR A C 1
ATOM 1880 O O . TYR A 1 246 ? 1.595 5.187 -7.325 1.00 88.69 246 TYR A O 1
ATOM 1888 N N . THR A 1 247 ? 3.583 5.666 -6.410 1.00 89.38 247 THR A N 1
ATOM 1889 C CA . THR A 1 247 ? 4.366 5.574 -7.661 1.00 89.38 247 THR A CA 1
ATOM 1890 C C . THR A 1 247 ? 4.153 4.252 -8.409 1.00 89.38 247 THR A C 1
ATOM 1892 O O . THR A 1 247 ? 4.272 4.223 -9.629 1.00 89.38 247 THR A O 1
ATOM 1895 N N . VAL A 1 248 ? 3.796 3.168 -7.708 1.00 89.00 248 VAL A N 1
ATOM 1896 C CA . VAL A 1 248 ? 3.491 1.855 -8.307 1.00 89.00 248 VAL A CA 1
ATOM 1897 C C . VAL A 1 248 ? 2.259 1.884 -9.217 1.00 89.00 248 VAL A C 1
ATOM 1899 O O . VAL A 1 248 ? 2.188 1.115 -10.173 1.00 89.00 248 VAL A O 1
ATOM 1902 N N . VAL A 1 249 ? 1.271 2.715 -8.876 1.00 92.12 249 VAL A N 1
ATOM 1903 C CA . VAL A 1 249 ? -0.065 2.748 -9.501 1.00 92.12 249 VAL A CA 1
ATOM 1904 C C . VAL A 1 249 ? -0.375 4.082 -10.185 1.00 92.12 249 VAL A C 1
ATOM 1906 O O . VAL A 1 249 ? -1.363 4.204 -10.906 1.00 92.12 249 VAL A O 1
ATOM 1909 N N . ALA A 1 250 ? 0.440 5.107 -9.937 1.00 94.00 250 ALA A N 1
ATOM 1910 C CA . ALA A 1 250 ? 0.275 6.438 -10.498 1.00 94.00 250 ALA A CA 1
ATOM 1911 C C . ALA A 1 250 ? 0.383 6.423 -12.032 1.00 94.00 250 ALA A C 1
ATOM 1913 O O . ALA A 1 250 ? 1.142 5.630 -12.582 1.00 94.00 250 ALA A O 1
ATOM 1914 N N . PRO A 1 251 ? -0.286 7.341 -12.753 1.00 95.69 251 PRO A N 1
ATOM 1915 C CA . PRO A 1 251 ? 0.013 7.565 -14.167 1.00 95.69 251 PRO A CA 1
ATOM 1916 C C . PRO A 1 251 ? 1.524 7.729 -14.405 1.00 95.69 251 PRO A C 1
ATOM 1918 O O . PRO A 1 251 ? 2.218 8.329 -13.586 1.00 95.69 251 PRO A O 1
ATOM 1921 N N . VAL A 1 252 ? 2.050 7.175 -15.503 1.00 95.19 252 VAL A N 1
ATOM 1922 C CA . VAL A 1 252 ? 3.507 7.050 -15.728 1.00 95.19 252 VAL A CA 1
ATOM 1923 C C . VAL A 1 252 ? 4.231 8.399 -15.674 1.00 95.19 252 VAL A C 1
ATOM 1925 O O . VAL A 1 252 ? 5.321 8.495 -15.119 1.00 95.19 252 VAL A O 1
ATOM 1928 N N . ASP A 1 253 ? 3.634 9.440 -16.246 1.00 95.94 253 ASP A N 1
ATOM 1929 C CA . ASP A 1 253 ? 4.126 10.817 -16.205 1.00 95.94 253 ASP A CA 1
ATOM 1930 C C . ASP A 1 253 ? 4.194 11.357 -14.770 1.00 95.94 253 ASP A C 1
ATOM 1932 O O . ASP A 1 253 ? 5.228 11.879 -14.357 1.00 95.94 253 ASP A O 1
ATOM 1936 N N . VAL A 1 254 ? 3.143 11.124 -13.982 1.00 95.00 254 VAL A N 1
ATOM 1937 C CA . VAL A 1 254 ? 3.077 11.505 -12.564 1.00 95.00 254 VAL A CA 1
ATOM 1938 C C . VAL A 1 254 ? 4.109 10.735 -11.738 1.00 95.00 254 VAL A C 1
ATOM 1940 O O . VAL A 1 254 ? 4.793 11.329 -10.911 1.00 95.00 254 VAL A O 1
ATOM 1943 N N . ALA A 1 255 ? 4.258 9.427 -11.960 1.00 92.94 255 ALA A N 1
ATOM 1944 C CA . ALA A 1 255 ? 5.248 8.593 -11.279 1.00 92.94 255 ALA A CA 1
ATOM 1945 C C . ALA A 1 255 ? 6.681 9.097 -11.530 1.00 92.94 255 ALA A C 1
ATOM 1947 O O . ALA A 1 255 ? 7.468 9.249 -10.594 1.00 92.94 255 ALA A O 1
ATOM 1948 N N . VAL A 1 256 ? 7.012 9.402 -12.790 1.00 92.88 256 VAL A N 1
ATOM 1949 C CA . VAL A 1 256 ? 8.311 9.970 -13.182 1.00 92.88 256 VAL A CA 1
ATOM 1950 C C . VAL A 1 256 ? 8.531 11.339 -12.538 1.00 92.88 256 VAL A C 1
ATOM 1952 O O . VAL A 1 256 ? 9.618 11.609 -12.021 1.00 92.88 256 VAL A O 1
ATOM 1955 N N . GLU A 1 257 ? 7.513 12.196 -12.527 1.00 92.06 257 GLU A N 1
ATOM 1956 C CA . GLU A 1 257 ? 7.595 13.508 -11.893 1.00 92.06 257 GLU A CA 1
ATOM 1957 C C . GLU A 1 257 ? 7.801 13.403 -10.375 1.00 92.06 257 GLU A C 1
ATOM 1959 O O . GLU A 1 257 ? 8.678 14.073 -9.832 1.00 92.06 257 GLU A O 1
ATOM 1964 N N . LEU A 1 258 ? 7.071 12.518 -9.689 1.00 88.38 258 LEU A N 1
ATOM 1965 C CA . LEU A 1 258 ? 7.234 12.269 -8.253 1.00 88.38 258 LEU A CA 1
ATOM 1966 C C . LEU A 1 258 ? 8.652 11.804 -7.909 1.00 88.38 258 LEU A C 1
ATOM 1968 O O . LEU A 1 258 ? 9.259 12.332 -6.979 1.00 88.38 258 LEU A O 1
ATOM 1972 N N . LEU A 1 259 ? 9.202 10.867 -8.683 1.00 86.94 259 LEU A N 1
ATOM 1973 C CA . LEU A 1 259 ? 10.581 10.391 -8.523 1.00 86.94 259 LEU A CA 1
ATOM 1974 C C . LEU A 1 259 ? 11.615 11.499 -8.770 1.00 86.94 259 LEU A C 1
ATOM 1976 O O . LEU A 1 259 ? 12.666 11.513 -8.132 1.00 86.94 259 LEU A O 1
ATOM 1980 N N . THR A 1 260 ? 11.306 12.442 -9.663 1.00 85.88 260 THR A N 1
ATOM 1981 C CA . THR A 1 260 ? 12.174 13.588 -9.971 1.00 85.88 260 THR A CA 1
ATOM 1982 C C . THR A 1 260 ? 12.137 14.637 -8.858 1.00 85.88 260 THR A C 1
ATOM 1984 O O . THR A 1 260 ? 13.178 15.159 -8.459 1.00 85.88 260 THR A O 1
ATOM 1987 N N . ARG A 1 261 ? 10.943 14.942 -8.332 1.00 84.44 261 ARG A N 1
ATOM 1988 C CA . ARG A 1 261 ? 10.746 15.911 -7.243 1.00 84.44 261 ARG A CA 1
ATOM 1989 C C . ARG A 1 261 ? 11.243 15.371 -5.902 1.00 84.44 261 ARG A C 1
ATOM 1991 O O . ARG A 1 261 ? 11.736 16.141 -5.083 1.00 84.44 261 ARG A O 1
ATOM 1998 N N . VAL A 1 262 ? 11.141 14.057 -5.683 1.00 76.75 262 VAL A N 1
ATOM 1999 C CA . VAL A 1 262 ? 11.526 13.369 -4.444 1.00 76.75 262 VAL A CA 1
ATOM 2000 C C . VAL A 1 262 ? 12.651 12.356 -4.725 1.00 76.75 262 VAL A C 1
ATOM 2002 O O . VAL A 1 262 ? 12.423 11.149 -4.663 1.00 76.75 262 VAL A O 1
ATOM 2005 N N . PRO A 1 263 ? 13.891 12.795 -4.998 1.00 61.09 263 PRO A N 1
ATOM 2006 C CA . PRO A 1 263 ? 14.979 11.923 -5.468 1.00 61.09 263 PRO A CA 1
ATOM 2007 C C . PRO A 1 263 ? 15.426 10.840 -4.465 1.00 61.09 263 PRO A C 1
ATOM 2009 O O . PRO A 1 263 ? 16.083 9.875 -4.847 1.00 61.09 263 PRO A O 1
ATOM 2012 N N . ASN A 1 264 ? 15.035 10.965 -3.191 1.00 61.34 264 ASN A N 1
ATOM 2013 C CA . ASN A 1 264 ? 15.235 9.963 -2.139 1.00 61.34 264 ASN 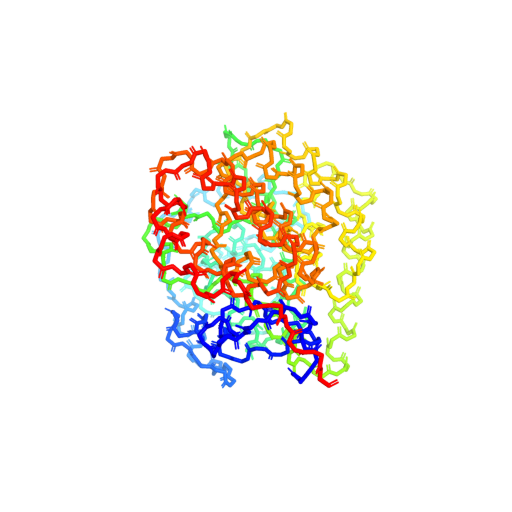A CA 1
ATOM 2014 C C . ASN A 1 264 ? 13.928 9.274 -1.728 1.00 61.34 264 ASN A C 1
ATOM 2016 O O . ASN A 1 264 ? 13.817 8.801 -0.594 1.00 61.34 264 ASN A O 1
ATOM 2020 N N . THR A 1 265 ? 12.921 9.220 -2.610 1.00 64.06 265 THR A N 1
ATOM 2021 C CA . THR A 1 265 ? 11.767 8.356 -2.355 1.00 64.06 265 THR A CA 1
ATOM 2022 C C . THR A 1 265 ? 12.310 6.962 -2.080 1.00 64.06 265 THR A C 1
ATOM 2024 O O . THR A 1 265 ? 13.104 6.424 -2.853 1.00 64.06 265 THR A O 1
ATOM 2027 N N . ALA A 1 266 ? 11.950 6.396 -0.930 1.00 64.94 266 ALA A N 1
ATOM 2028 C CA . ALA A 1 266 ? 12.374 5.067 -0.511 1.00 64.94 266 ALA A CA 1
ATOM 2029 C C . ALA A 1 266 ? 11.651 3.983 -1.329 1.00 64.94 266 ALA A C 1
ATOM 2031 O O . ALA A 1 266 ? 11.124 3.040 -0.754 1.00 64.94 266 ALA A O 1
ATOM 2032 N N . VAL A 1 267 ? 11.595 4.156 -2.654 1.00 76.19 267 VAL A N 1
ATOM 2033 C CA . VAL A 1 267 ? 11.067 3.178 -3.597 1.00 76.19 267 VAL A CA 1
ATOM 2034 C C . VAL A 1 267 ? 11.972 1.967 -3.503 1.00 76.19 267 VAL A C 1
ATOM 2036 O O . VAL A 1 267 ? 13.177 2.053 -3.750 1.00 76.19 267 VAL A O 1
ATOM 2039 N N . GLU A 1 268 ? 11.410 0.857 -3.061 1.00 79.88 268 GLU A N 1
ATOM 2040 C CA . GLU A 1 268 ? 12.112 -0.403 -2.959 1.00 79.88 268 GLU A CA 1
ATOM 2041 C C . GLU A 1 268 ? 12.008 -1.147 -4.297 1.00 79.88 268 GLU A C 1
ATOM 2043 O O . GLU A 1 268 ? 11.255 -0.804 -5.210 1.00 79.88 268 GLU A O 1
ATOM 2048 N N . ALA A 1 269 ? 12.811 -2.193 -4.455 1.00 78.44 269 ALA A N 1
ATOM 2049 C CA . ALA A 1 269 ? 12.833 -2.941 -5.707 1.00 78.44 269 ALA A CA 1
ATOM 2050 C C . ALA A 1 269 ? 11.487 -3.651 -6.000 1.00 78.44 269 ALA A C 1
ATOM 2052 O O . ALA A 1 269 ? 11.183 -3.941 -7.155 1.00 78.44 269 ALA A O 1
ATOM 2053 N N . ASP A 1 270 ? 10.689 -3.926 -4.967 1.00 85.31 270 ASP A N 1
ATOM 2054 C CA . ASP A 1 270 ? 9.362 -4.546 -5.079 1.00 85.31 270 ASP A CA 1
ATOM 2055 C C . ASP A 1 270 ? 8.334 -3.565 -5.672 1.00 85.31 270 ASP A C 1
ATOM 2057 O O . ASP A 1 270 ? 7.532 -3.953 -6.526 1.00 85.31 270 ASP A O 1
ATOM 2061 N N . ASP A 1 271 ? 8.421 -2.275 -5.319 1.00 85.69 271 ASP A N 1
ATOM 2062 C CA . ASP A 1 271 ? 7.605 -1.206 -5.909 1.00 85.69 271 ASP A CA 1
ATOM 2063 C C . ASP A 1 271 ? 7.837 -1.119 -7.424 1.00 85.69 271 ASP A C 1
ATOM 2065 O O . ASP A 1 271 ? 6.895 -1.091 -8.215 1.00 85.69 271 ASP A O 1
ATOM 2069 N N . LEU A 1 272 ? 9.103 -1.137 -7.849 1.00 88.12 272 LEU A N 1
ATOM 2070 C CA . LEU A 1 272 ? 9.462 -1.017 -9.261 1.00 88.12 272 LEU A CA 1
ATOM 2071 C C . LEU A 1 272 ? 9.009 -2.235 -10.083 1.00 88.12 272 LEU A C 1
ATOM 2073 O O . LEU A 1 272 ? 8.431 -2.071 -11.160 1.00 88.12 272 LEU A O 1
ATOM 2077 N N . LEU A 1 273 ? 9.193 -3.457 -9.570 1.00 89.62 273 LEU A N 1
ATOM 2078 C CA . LEU A 1 273 ? 8.658 -4.662 -10.217 1.00 89.62 273 LEU A CA 1
ATOM 2079 C C . LEU A 1 273 ? 7.131 -4.602 -10.331 1.00 89.62 273 LEU A C 1
ATOM 2081 O O . LEU A 1 273 ? 6.564 -4.997 -11.349 1.00 89.62 273 LEU A O 1
ATOM 2085 N N . SER A 1 274 ? 6.465 -4.062 -9.315 1.00 89.56 274 SER A N 1
ATOM 2086 C CA . SER A 1 274 ? 5.017 -3.867 -9.329 1.00 89.56 274 SER A CA 1
ATOM 2087 C C . SER A 1 274 ? 4.587 -2.818 -10.355 1.00 89.56 274 SER A C 1
ATOM 2089 O O . SER A 1 274 ? 3.603 -3.031 -11.059 1.00 89.56 274 SER A O 1
ATOM 2091 N N . ALA A 1 275 ? 5.357 -1.740 -10.523 1.00 90.50 275 ALA A N 1
ATOM 2092 C CA . ALA A 1 275 ? 5.129 -0.739 -11.562 1.00 90.50 275 ALA A CA 1
ATOM 2093 C C . ALA A 1 275 ? 5.301 -1.333 -12.972 1.00 90.50 275 ALA A C 1
ATOM 2095 O O . ALA A 1 275 ? 4.508 -1.040 -13.865 1.00 90.50 275 ALA A O 1
ATOM 2096 N N . LEU A 1 276 ? 6.285 -2.220 -13.179 1.00 89.44 276 LEU A N 1
ATOM 2097 C CA . LEU A 1 276 ? 6.416 -2.985 -14.427 1.00 89.44 276 LEU A CA 1
ATOM 2098 C C . LEU A 1 276 ? 5.196 -3.869 -14.672 1.00 89.44 276 LEU A C 1
ATOM 2100 O O . LEU A 1 276 ? 4.674 -3.877 -15.783 1.00 89.44 276 LEU A O 1
ATOM 2104 N N . ALA A 1 277 ? 4.741 -4.595 -13.650 1.00 89.12 277 ALA A N 1
ATOM 2105 C CA . ALA A 1 277 ? 3.576 -5.467 -13.741 1.00 89.12 277 ALA A CA 1
ATOM 2106 C C . ALA A 1 277 ? 2.266 -4.696 -13.990 1.00 89.12 277 ALA A C 1
ATOM 2108 O O . ALA A 1 277 ? 1.352 -5.233 -14.611 1.00 89.12 277 ALA A O 1
ATOM 2109 N N . HIS A 1 278 ? 2.177 -3.446 -13.530 1.00 89.38 278 HIS A N 1
ATOM 2110 C CA . HIS A 1 278 ? 0.988 -2.611 -13.672 1.00 89.38 278 HIS A CA 1
ATOM 2111 C C . HIS A 1 278 ? 0.968 -1.803 -14.984 1.00 89.38 278 HIS A C 1
ATOM 2113 O O . HIS A 1 278 ? -0.034 -1.808 -15.694 1.00 89.38 278 HIS A O 1
ATOM 2119 N N . HIS A 1 279 ? 2.075 -1.147 -15.349 1.00 89.38 279 HIS A N 1
ATOM 2120 C CA . HIS A 1 279 ? 2.154 -0.251 -16.517 1.00 89.38 279 HIS A CA 1
ATOM 2121 C C . HIS A 1 279 ? 2.716 -0.900 -17.783 1.00 89.38 279 HIS A C 1
ATOM 2123 O O . HIS A 1 279 ? 2.806 -0.264 -18.837 1.00 89.38 279 HIS A O 1
ATOM 2129 N N . GLY A 1 280 ? 3.151 -2.149 -17.684 1.00 88.25 280 GLY A N 1
ATOM 2130 C CA . GLY A 1 280 ? 3.818 -2.837 -18.768 1.00 88.25 280 GLY A CA 1
ATOM 2131 C C . GLY A 1 280 ? 5.252 -2.372 -19.017 1.00 88.25 280 GLY A C 1
ATOM 2132 O O . GLY A 1 280 ? 5.785 -1.497 -18.335 1.00 88.25 280 GLY A O 1
ATOM 2133 N N . ALA A 1 281 ? 5.896 -2.965 -20.025 1.00 86.81 281 ALA A N 1
ATOM 2134 C CA . ALA A 1 281 ? 7.309 -2.739 -20.309 1.00 86.81 281 ALA A CA 1
ATOM 2135 C C . ALA A 1 281 ? 7.595 -1.271 -20.664 1.00 86.81 281 ALA A C 1
ATOM 2137 O O . ALA A 1 281 ? 8.492 -0.666 -20.087 1.00 86.81 281 ALA A O 1
ATOM 2138 N N . ALA A 1 282 ? 6.810 -0.676 -21.568 1.00 86.81 282 ALA A N 1
ATOM 2139 C CA . ALA A 1 282 ? 7.026 0.701 -22.015 1.00 86.81 282 ALA A CA 1
ATOM 2140 C C . ALA A 1 282 ? 6.852 1.729 -20.880 1.00 86.81 282 ALA A C 1
ATOM 2142 O O . ALA A 1 282 ? 7.658 2.650 -20.746 1.00 86.81 282 ALA A O 1
ATOM 2143 N N . GLY A 1 283 ? 5.817 1.569 -20.046 1.00 88.81 283 GLY A N 1
ATOM 2144 C CA . GLY A 1 283 ? 5.563 2.455 -18.908 1.00 88.81 283 GLY A CA 1
ATOM 2145 C C . GLY A 1 283 ? 6.546 2.234 -17.760 1.00 88.81 283 GLY A C 1
ATOM 2146 O O . GLY A 1 283 ? 7.189 3.177 -17.301 1.00 88.81 283 GLY A O 1
ATOM 2147 N N . GLY A 1 284 ? 6.734 0.979 -17.346 1.00 88.50 284 GLY A N 1
ATOM 2148 C CA . GLY A 1 284 ? 7.609 0.625 -16.231 1.00 88.50 284 GLY A CA 1
ATOM 2149 C C . GLY A 1 284 ? 9.077 0.982 -16.472 1.00 88.50 284 GLY A C 1
ATOM 2150 O O . GLY A 1 284 ? 9.736 1.462 -15.555 1.00 88.50 284 GLY A O 1
ATOM 2151 N N . VAL A 1 285 ? 9.591 0.856 -17.705 1.00 89.94 285 VAL A N 1
ATOM 2152 C CA . VAL A 1 285 ? 10.969 1.271 -18.041 1.00 89.94 285 VAL A CA 1
ATOM 2153 C C . VAL A 1 285 ? 11.207 2.756 -17.752 1.00 89.94 285 VAL A C 1
ATOM 2155 O O . VAL A 1 285 ? 12.265 3.104 -17.228 1.00 89.94 285 VAL A O 1
ATOM 2158 N N . LYS A 1 286 ? 10.233 3.633 -18.036 1.00 91.56 286 LYS A N 1
ATOM 2159 C CA . LYS A 1 286 ? 10.352 5.075 -17.751 1.00 91.56 286 LYS A CA 1
ATOM 2160 C C . LYS A 1 286 ? 10.447 5.345 -16.248 1.00 91.56 286 LYS A C 1
ATOM 2162 O O . LYS A 1 286 ? 11.274 6.148 -15.824 1.00 91.56 286 LYS A O 1
ATOM 2167 N N . ILE A 1 287 ? 9.647 4.634 -15.452 1.00 90.88 287 ILE A N 1
ATOM 2168 C CA . ILE A 1 287 ? 9.652 4.730 -13.984 1.00 90.88 287 ILE A CA 1
ATOM 2169 C C . ILE A 1 287 ? 10.991 4.226 -13.421 1.00 90.88 287 ILE A C 1
ATOM 2171 O O . ILE A 1 287 ? 11.601 4.899 -12.594 1.00 90.88 287 ILE A O 1
ATOM 2175 N N . TYR A 1 288 ? 11.504 3.096 -13.922 1.00 89.19 288 TYR A N 1
ATOM 2176 C CA . TYR A 1 288 ? 12.833 2.587 -13.562 1.00 89.19 288 TYR A CA 1
ATOM 2177 C C . TYR A 1 288 ? 13.942 3.592 -13.875 1.00 89.19 288 TYR A C 1
ATOM 2179 O O . TYR A 1 288 ? 14.817 3.821 -13.043 1.00 89.19 288 TYR A O 1
ATOM 2187 N N . GLU A 1 289 ? 13.930 4.182 -15.072 1.00 88.06 289 GLU A N 1
ATOM 2188 C CA . GLU A 1 289 ? 14.943 5.156 -15.480 1.00 88.06 289 GLU A CA 1
ATOM 2189 C C . GLU A 1 289 ? 14.926 6.395 -14.575 1.00 88.06 289 GLU A C 1
ATOM 2191 O O . GLU A 1 289 ? 15.991 6.830 -14.132 1.00 88.06 289 GLU A O 1
ATOM 2196 N N . ALA A 1 290 ? 13.737 6.907 -14.239 1.00 88.69 290 ALA A N 1
ATOM 2197 C CA . ALA A 1 290 ? 13.574 8.022 -13.308 1.00 88.69 290 ALA A CA 1
ATOM 2198 C C . ALA A 1 290 ? 14.086 7.675 -11.901 1.00 88.69 290 ALA A C 1
ATOM 2200 O O . ALA A 1 290 ? 14.895 8.415 -11.344 1.00 88.69 290 ALA A O 1
ATOM 2201 N N . ALA A 1 291 ? 13.706 6.515 -11.355 1.00 86.88 291 ALA A N 1
ATOM 2202 C CA . ALA A 1 291 ? 14.178 6.067 -10.045 1.00 86.88 291 ALA A CA 1
ATOM 2203 C C . ALA A 1 291 ? 15.711 5.922 -10.019 1.00 86.88 291 ALA A C 1
ATOM 2205 O O . ALA A 1 291 ? 16.382 6.345 -9.078 1.00 86.88 291 ALA A O 1
ATOM 2206 N N . LEU A 1 292 ? 16.295 5.365 -11.082 1.00 82.62 292 LEU A N 1
ATOM 2207 C CA . LEU A 1 292 ? 17.734 5.134 -11.187 1.00 82.62 292 LEU A CA 1
ATOM 2208 C C . LEU A 1 292 ? 18.552 6.413 -11.345 1.00 82.62 292 LEU A C 1
ATOM 2210 O O . LEU A 1 292 ? 19.662 6.470 -10.806 1.00 82.62 292 LEU A O 1
ATOM 2214 N N . ALA A 1 293 ? 18.021 7.432 -12.024 1.00 79.56 293 ALA A N 1
ATOM 2215 C CA . ALA A 1 293 ? 18.698 8.713 -12.219 1.00 79.56 293 ALA A CA 1
ATOM 2216 C C . ALA A 1 293 ? 19.110 9.376 -10.892 1.00 79.56 293 ALA A C 1
ATOM 2218 O O . ALA A 1 293 ? 20.139 10.050 -10.838 1.00 79.56 293 ALA A O 1
ATOM 2219 N N . HIS A 1 294 ? 18.362 9.122 -9.815 1.00 71.38 294 HIS A N 1
ATOM 2220 C CA . HIS A 1 294 ? 18.557 9.762 -8.515 1.00 71.38 294 HIS A CA 1
ATOM 2221 C C . HIS A 1 294 ? 19.255 8.882 -7.464 1.00 71.38 294 HIS A C 1
ATOM 2223 O O . HIS A 1 294 ? 19.635 9.366 -6.401 1.00 71.38 294 HIS A O 1
ATOM 2229 N N . THR A 1 295 ? 19.571 7.620 -7.781 1.00 67.38 295 THR A N 1
ATOM 2230 C CA . THR A 1 295 ? 20.344 6.715 -6.898 1.00 67.38 295 THR A CA 1
ATOM 2231 C C . THR A 1 295 ? 21.854 6.984 -6.919 1.00 67.38 295 THR A C 1
ATOM 2233 O O . THR A 1 295 ? 22.657 6.058 -7.022 1.00 67.38 295 THR A O 1
ATOM 2236 N N . ALA A 1 296 ? 22.270 8.255 -6.859 1.00 56.44 296 ALA A N 1
ATOM 2237 C CA . ALA A 1 296 ? 23.637 8.716 -7.129 1.00 56.44 296 ALA A CA 1
ATOM 2238 C C . ALA A 1 296 ? 24.746 7.951 -6.361 1.00 56.44 296 ALA A C 1
ATOM 2240 O O . ALA A 1 296 ? 25.841 7.763 -6.898 1.00 56.44 296 ALA A O 1
ATOM 2241 N N . THR A 1 297 ? 24.448 7.458 -5.156 1.00 59.25 297 THR A N 1
ATOM 2242 C CA . THR A 1 297 ? 25.434 6.909 -4.209 1.00 59.25 297 THR A CA 1
ATOM 2243 C C . THR A 1 297 ? 25.183 5.461 -3.769 1.00 59.25 297 THR A C 1
ATOM 2245 O O . THR A 1 297 ? 25.986 4.918 -3.016 1.00 59.25 297 THR A O 1
ATOM 2248 N N . ASN A 1 298 ? 24.114 4.797 -4.230 1.00 76.44 298 ASN A N 1
ATOM 2249 C CA . ASN A 1 298 ? 23.764 3.442 -3.776 1.00 76.44 298 ASN A CA 1
ATOM 2250 C C . ASN A 1 298 ? 23.959 2.391 -4.881 1.00 76.44 298 ASN A C 1
ATOM 2252 O O . ASN A 1 298 ? 23.020 1.994 -5.577 1.00 76.44 298 ASN A O 1
ATOM 2256 N N . ASP A 1 299 ? 25.197 1.915 -5.027 1.00 80.50 299 ASP A N 1
ATOM 2257 C CA . ASP A 1 299 ? 25.556 0.921 -6.044 1.00 80.50 299 ASP A CA 1
ATOM 2258 C C . ASP A 1 299 ? 24.853 -0.431 -5.859 1.00 80.50 299 ASP A C 1
ATOM 2260 O O . ASP A 1 299 ? 24.565 -1.109 -6.849 1.00 80.50 299 ASP A O 1
ATOM 2264 N N . ALA A 1 300 ? 24.503 -0.805 -4.624 1.00 80.12 300 ALA A N 1
ATOM 2265 C CA . ALA A 1 300 ? 23.735 -2.019 -4.358 1.00 80.12 300 ALA A CA 1
ATOM 2266 C C . ALA A 1 300 ? 22.322 -1.931 -4.960 1.00 80.12 300 ALA A C 1
ATOM 2268 O O . ALA A 1 300 ? 21.909 -2.841 -5.684 1.00 80.12 300 ALA A O 1
ATOM 2269 N N . ARG A 1 301 ? 21.613 -0.811 -4.746 1.00 80.69 301 ARG A N 1
ATOM 2270 C CA . ARG A 1 301 ? 20.296 -0.559 -5.360 1.00 80.69 301 ARG A CA 1
ATOM 2271 C C . ARG A 1 301 ? 20.381 -0.506 -6.880 1.00 80.69 301 ARG A C 1
ATOM 2273 O O . ARG A 1 301 ? 19.609 -1.185 -7.549 1.00 80.69 301 ARG A O 1
ATOM 2280 N N . ARG A 1 302 ? 21.368 0.204 -7.435 1.00 83.25 302 ARG A N 1
ATOM 2281 C CA . ARG A 1 302 ? 21.599 0.249 -8.891 1.00 83.25 302 ARG A CA 1
ATOM 2282 C C . ARG A 1 302 ? 21.798 -1.132 -9.497 1.00 83.25 302 ARG A C 1
ATOM 2284 O O . ARG A 1 302 ? 21.248 -1.421 -10.555 1.00 83.25 302 ARG A O 1
ATOM 2291 N N . LYS A 1 303 ? 22.587 -1.985 -8.840 1.00 85.50 303 LYS A N 1
ATOM 2292 C CA . LYS A 1 303 ? 22.840 -3.348 -9.310 1.00 85.50 303 LYS A CA 1
ATOM 2293 C C . LYS A 1 303 ? 21.566 -4.187 -9.290 1.00 85.50 303 LYS A C 1
ATOM 2295 O O . LYS A 1 303 ? 21.304 -4.894 -10.261 1.00 85.50 303 LYS A O 1
ATOM 2300 N N . LEU A 1 304 ? 20.787 -4.098 -8.212 1.00 84.31 304 LEU A N 1
ATOM 2301 C CA . LEU A 1 304 ? 19.523 -4.818 -8.074 1.00 84.31 304 LEU A CA 1
ATOM 2302 C C . LEU A 1 304 ? 18.516 -4.373 -9.144 1.00 84.31 304 LEU A C 1
ATOM 2304 O O . LEU A 1 304 ? 18.113 -5.180 -9.976 1.00 84.31 304 LEU A O 1
ATOM 2308 N N . TRP A 1 305 ? 18.196 -3.080 -9.199 1.00 86.56 305 TRP A N 1
ATOM 2309 C CA . TRP A 1 305 ? 17.211 -2.540 -10.141 1.00 86.56 305 TRP A CA 1
ATOM 2310 C C . TRP A 1 305 ? 17.670 -2.661 -11.595 1.00 86.56 305 TRP A C 1
ATOM 2312 O O . TRP A 1 305 ? 16.862 -2.921 -12.480 1.00 86.56 305 TRP A O 1
ATOM 2322 N N . GLY A 1 306 ? 18.972 -2.530 -11.859 1.00 86.56 306 GLY A N 1
ATOM 2323 C CA . GLY A 1 306 ? 19.535 -2.783 -13.182 1.00 86.56 306 GLY A CA 1
ATOM 2324 C C . GLY A 1 306 ? 19.408 -4.246 -13.606 1.00 86.56 306 GLY A C 1
ATOM 2325 O O . GLY A 1 306 ? 19.146 -4.520 -14.773 1.00 86.56 306 GLY A O 1
ATOM 2326 N N . THR A 1 307 ? 19.534 -5.192 -12.674 1.00 87.06 307 THR A N 1
ATOM 2327 C CA . THR A 1 307 ? 19.302 -6.616 -12.968 1.00 87.06 307 THR A CA 1
ATOM 2328 C C . THR A 1 307 ? 17.831 -6.878 -13.294 1.00 87.06 307 THR A C 1
ATOM 2330 O O . THR A 1 307 ? 17.552 -7.579 -14.265 1.00 87.06 307 THR A O 1
ATOM 2333 N N . ASP A 1 308 ? 16.905 -6.263 -12.554 1.00 87.88 308 ASP A N 1
ATOM 2334 C CA . ASP A 1 308 ? 15.468 -6.352 -12.839 1.00 87.88 308 ASP A CA 1
ATOM 2335 C C . ASP A 1 308 ? 15.134 -5.739 -14.217 1.00 87.88 308 ASP A C 1
ATOM 2337 O O . ASP A 1 308 ? 14.419 -6.347 -15.012 1.00 87.88 308 ASP A O 1
ATOM 2341 N N . LEU A 1 309 ? 15.726 -4.588 -14.567 1.00 86.62 309 LEU A N 1
ATOM 2342 C CA . LEU A 1 309 ? 15.528 -3.936 -15.869 1.00 86.62 309 LEU A CA 1
ATOM 2343 C C . LEU A 1 309 ? 16.037 -4.790 -17.046 1.00 86.62 309 LEU A C 1
ATOM 2345 O O . LEU A 1 309 ? 15.424 -4.795 -18.110 1.00 86.62 309 LEU A O 1
ATOM 2349 N N . LEU A 1 310 ? 17.114 -5.564 -16.863 1.00 86.69 310 LEU A N 1
ATOM 2350 C CA . LEU A 1 310 ? 17.623 -6.493 -17.885 1.00 86.69 310 LEU A CA 1
ATOM 2351 C C . LEU A 1 310 ? 16.661 -7.644 -18.205 1.00 86.69 310 LEU A C 1
ATOM 2353 O O . LEU A 1 310 ? 16.848 -8.322 -19.223 1.00 86.69 310 LEU A O 1
ATOM 2357 N N . ALA A 1 311 ? 15.666 -7.901 -17.354 1.00 84.94 311 ALA A N 1
ATOM 2358 C CA . ALA A 1 311 ? 14.607 -8.859 -17.641 1.00 84.94 311 ALA A CA 1
ATOM 2359 C C . ALA A 1 311 ? 13.580 -8.307 -18.645 1.00 84.94 311 ALA A C 1
ATOM 2361 O O . ALA A 1 311 ? 12.850 -9.089 -19.252 1.00 84.94 311 ALA A O 1
ATOM 2362 N N . VAL A 1 312 ? 13.539 -6.992 -18.875 1.00 86.56 312 VAL A N 1
ATOM 2363 C CA . VAL A 1 312 ? 12.657 -6.366 -19.864 1.00 86.56 312 VAL A CA 1
ATOM 2364 C C . VAL A 1 312 ? 13.302 -6.461 -21.254 1.00 86.56 312 VAL A C 1
ATOM 2366 O O . VAL A 1 312 ? 14.343 -5.873 -21.533 1.00 86.56 312 VAL A O 1
ATOM 2369 N N . ARG A 1 313 ? 12.694 -7.258 -22.134 1.00 84.38 313 ARG A N 1
ATOM 2370 C CA . ARG A 1 313 ? 13.137 -7.611 -23.493 1.00 84.38 313 ARG A CA 1
ATOM 2371 C C . ARG A 1 313 ? 12.482 -6.718 -24.551 1.00 84.38 313 ARG A C 1
ATOM 2373 O O . ARG A 1 313 ? 11.897 -7.218 -25.509 1.00 84.38 313 ARG A O 1
ATOM 2380 N N . THR A 1 314 ? 12.564 -5.404 -24.366 1.00 84.19 314 THR A N 1
ATOM 2381 C CA . THR A 1 314 ? 12.042 -4.410 -25.316 1.00 84.19 314 THR A CA 1
ATOM 2382 C C . THR A 1 314 ? 13.131 -3.440 -25.762 1.00 84.19 314 THR A C 1
ATOM 2384 O O . THR A 1 314 ? 14.105 -3.208 -25.041 1.00 84.19 314 THR A O 1
ATOM 2387 N N . ASP A 1 315 ? 12.948 -2.828 -26.934 1.00 82.62 315 ASP A N 1
ATOM 2388 C CA . ASP A 1 315 ? 13.854 -1.787 -27.437 1.00 82.62 315 ASP A CA 1
ATOM 2389 C C . ASP A 1 315 ? 13.937 -0.591 -26.483 1.00 82.62 315 ASP A C 1
ATOM 2391 O O . ASP A 1 315 ? 15.006 -0.006 -26.309 1.00 82.62 315 ASP A O 1
ATOM 2395 N N . ASP A 1 316 ? 12.828 -0.241 -25.830 1.00 84.31 316 ASP A N 1
ATOM 2396 C CA . ASP A 1 316 ? 12.785 0.845 -24.851 1.00 84.31 316 ASP A CA 1
ATOM 2397 C C . ASP A 1 316 ? 13.660 0.542 -23.635 1.00 84.31 316 ASP A C 1
ATOM 2399 O O . ASP A 1 316 ? 14.443 1.400 -23.216 1.00 84.31 316 ASP A O 1
ATOM 2403 N N . ALA A 1 317 ? 13.597 -0.687 -23.112 1.00 85.69 317 ALA A N 1
ATOM 2404 C CA . ALA A 1 317 ? 14.460 -1.128 -22.023 1.00 85.69 317 ALA A CA 1
ATOM 2405 C C . ALA A 1 317 ? 15.932 -1.132 -22.443 1.00 85.69 317 ALA A C 1
ATOM 2407 O O . ALA A 1 317 ? 16.775 -0.617 -21.710 1.00 85.69 317 ALA A O 1
ATOM 2408 N N . ALA A 1 318 ? 16.246 -1.634 -23.641 1.00 83.25 318 ALA A N 1
ATOM 2409 C CA . ALA A 1 318 ? 17.609 -1.629 -24.170 1.00 83.25 318 ALA A CA 1
ATOM 2410 C C . ALA A 1 318 ? 18.159 -0.199 -24.325 1.00 83.25 318 ALA A C 1
ATOM 2412 O O . ALA A 1 318 ? 19.291 0.083 -23.922 1.00 83.25 318 ALA A O 1
ATOM 2413 N N . LYS A 1 319 ? 17.350 0.734 -24.845 1.00 86.56 319 LYS A N 1
ATOM 2414 C CA . LYS A 1 319 ? 17.709 2.156 -24.973 1.00 86.56 319 LYS A CA 1
ATOM 2415 C C . LYS A 1 319 ? 17.907 2.818 -23.609 1.00 86.56 319 LYS A C 1
ATOM 2417 O O . LYS A 1 319 ? 18.898 3.527 -23.432 1.00 86.56 319 LYS A O 1
ATOM 2422 N N . ALA A 1 320 ? 17.011 2.582 -22.649 1.00 85.44 320 ALA A N 1
ATOM 2423 C CA . ALA A 1 320 ? 17.146 3.091 -21.283 1.00 85.44 320 ALA A CA 1
ATOM 2424 C C . ALA A 1 320 ? 18.418 2.552 -20.616 1.00 85.44 320 ALA A C 1
ATOM 2426 O O . ALA A 1 320 ? 19.231 3.320 -20.098 1.00 85.44 320 ALA A O 1
ATOM 2427 N N . PHE A 1 321 ? 18.665 1.245 -20.726 1.00 85.69 321 PHE A N 1
ATOM 2428 C CA . PHE A 1 321 ? 19.867 0.609 -20.196 1.00 85.69 321 PHE A CA 1
ATOM 2429 C C . PHE A 1 321 ? 21.144 1.184 -20.821 1.00 85.69 321 PHE A C 1
ATOM 2431 O O . PHE A 1 321 ? 22.101 1.490 -20.111 1.00 85.69 321 PHE A O 1
ATOM 2438 N N . ALA A 1 322 ? 21.154 1.405 -22.140 1.00 84.56 322 ALA A N 1
ATOM 2439 C CA . ALA A 1 322 ? 22.275 2.025 -22.840 1.00 84.56 322 ALA A CA 1
ATOM 2440 C C . ALA A 1 322 ? 22.530 3.471 -22.379 1.00 84.56 322 ALA A C 1
ATOM 2442 O O . ALA A 1 322 ? 23.688 3.862 -22.222 1.00 84.56 322 ALA A O 1
ATOM 2443 N N . ARG A 1 323 ? 21.480 4.267 -22.125 1.00 86.69 323 ARG A N 1
ATOM 2444 C CA . ARG A 1 323 ? 21.620 5.619 -21.552 1.00 86.69 323 ARG A CA 1
ATOM 2445 C C . ARG A 1 323 ? 22.216 5.573 -20.144 1.00 86.69 323 ARG A C 1
ATOM 2447 O O . ARG A 1 323 ? 23.152 6.319 -19.860 1.00 86.69 323 ARG A O 1
ATOM 2454 N N . LEU A 1 324 ? 21.732 4.672 -19.290 1.00 85.44 324 LEU A N 1
ATOM 2455 C CA . LEU A 1 324 ? 22.219 4.494 -17.917 1.00 85.44 324 LEU A CA 1
ATOM 2456 C C . LEU A 1 324 ? 23.673 3.995 -17.868 1.00 85.44 324 LEU A C 1
ATOM 2458 O O . LEU A 1 324 ? 24.467 4.479 -17.057 1.00 85.44 324 LEU A O 1
ATOM 2462 N N . ALA A 1 325 ? 24.051 3.088 -18.774 1.00 85.31 325 ALA A N 1
ATOM 2463 C CA . ALA A 1 325 ? 25.410 2.560 -18.900 1.00 85.31 325 ALA A CA 1
ATOM 2464 C C . ALA A 1 325 ? 26.439 3.632 -19.286 1.00 85.31 325 ALA A C 1
ATOM 2466 O O . ALA A 1 325 ? 27.570 3.582 -18.815 1.00 85.31 325 ALA A O 1
ATOM 2467 N N . ARG A 1 326 ? 26.052 4.641 -20.081 1.00 85.19 326 ARG A N 1
ATOM 2468 C CA . ARG A 1 326 ? 26.928 5.789 -20.394 1.00 85.19 326 ARG A CA 1
ATOM 2469 C C . ARG A 1 326 ? 27.157 6.710 -19.196 1.00 85.19 326 ARG A C 1
ATOM 2471 O O . ARG A 1 326 ? 28.146 7.429 -19.169 1.00 85.19 326 ARG A O 1
ATOM 2478 N N . ARG A 1 327 ? 26.232 6.717 -18.232 1.00 82.69 327 ARG A N 1
ATOM 2479 C CA . ARG A 1 327 ? 26.245 7.632 -17.080 1.00 82.69 327 ARG A CA 1
ATOM 2480 C C . ARG A 1 327 ? 26.859 7.018 -15.826 1.00 82.69 327 ARG A C 1
ATOM 2482 O O . ARG A 1 327 ? 27.260 7.754 -14.933 1.00 82.69 327 ARG A O 1
ATOM 2489 N N . THR A 1 328 ? 26.907 5.689 -15.722 1.00 81.88 328 THR A N 1
ATOM 2490 C CA . THR A 1 328 ? 27.311 5.010 -14.482 1.00 81.88 328 THR A CA 1
ATOM 2491 C C . THR A 1 328 ? 28.115 3.735 -14.743 1.00 81.88 328 THR A C 1
ATOM 2493 O O . THR A 1 328 ? 27.755 2.890 -15.568 1.00 81.88 328 THR A O 1
ATOM 2496 N N . ARG A 1 329 ? 29.194 3.545 -13.970 1.00 84.88 329 ARG A N 1
ATOM 2497 C CA . ARG A 1 329 ? 30.069 2.361 -14.063 1.00 84.88 329 ARG A CA 1
ATOM 2498 C C . ARG A 1 329 ? 29.322 1.053 -13.777 1.00 84.88 329 ARG A C 1
ATOM 2500 O O . ARG A 1 329 ? 29.600 0.036 -14.414 1.00 84.88 329 ARG A O 1
ATOM 2507 N N . THR A 1 330 ? 28.365 1.076 -12.851 1.00 86.12 330 THR A N 1
ATOM 2508 C CA . THR A 1 330 ? 27.559 -0.094 -12.463 1.00 86.12 330 THR A CA 1
ATOM 2509 C C . THR A 1 330 ? 26.765 -0.645 -13.648 1.00 86.12 330 THR A C 1
ATOM 2511 O O . THR A 1 330 ? 26.842 -1.840 -13.936 1.00 86.12 330 THR A O 1
ATOM 2514 N N . PHE A 1 331 ? 26.085 0.219 -14.407 1.00 85.12 331 PHE A N 1
ATOM 2515 C CA . PHE A 1 331 ? 25.327 -0.201 -15.587 1.00 85.12 331 PHE A CA 1
ATOM 2516 C C . PHE A 1 331 ? 26.228 -0.567 -16.766 1.00 85.12 331 PHE A C 1
ATOM 2518 O O . PHE A 1 331 ? 25.927 -1.530 -17.465 1.00 85.12 331 PHE A O 1
ATOM 2525 N N . ALA A 1 332 ? 27.368 0.109 -16.950 1.00 85.00 332 ALA A N 1
ATOM 2526 C CA . ALA A 1 332 ? 28.368 -0.314 -17.936 1.00 85.00 332 ALA A CA 1
ATOM 2527 C C . ALA A 1 332 ? 28.879 -1.740 -17.653 1.00 85.00 332 ALA A C 1
ATOM 2529 O O . ALA A 1 332 ? 28.981 -2.571 -18.555 1.00 85.00 332 ALA A O 1
ATOM 2530 N N . THR A 1 333 ? 29.134 -2.053 -16.380 1.00 86.81 333 THR A N 1
ATOM 2531 C CA . THR A 1 333 ? 29.574 -3.388 -15.946 1.00 86.81 333 THR A CA 1
ATOM 2532 C C . THR A 1 333 ? 28.492 -4.439 -16.195 1.00 86.81 333 THR A C 1
ATOM 2534 O O . THR A 1 333 ? 28.782 -5.507 -16.738 1.00 86.81 333 THR A O 1
ATOM 2537 N N . LEU A 1 334 ? 27.236 -4.136 -15.850 1.00 85.75 334 LEU A N 1
ATOM 2538 C CA . LEU A 1 334 ? 26.106 -5.023 -16.132 1.00 85.75 334 LEU A CA 1
ATOM 2539 C C . LEU A 1 334 ? 25.899 -5.226 -17.641 1.00 85.75 334 LEU A C 1
ATOM 2541 O O . LEU A 1 334 ? 25.709 -6.361 -18.071 1.00 85.75 334 LEU A O 1
ATOM 2545 N N . ALA A 1 335 ? 26.003 -4.171 -18.454 1.00 81.38 335 ALA A N 1
ATOM 2546 C CA . ALA A 1 335 ? 25.884 -4.257 -19.911 1.00 81.38 335 ALA A CA 1
ATOM 2547 C C . ALA A 1 335 ? 26.937 -5.200 -20.507 1.00 81.38 335 ALA A C 1
ATOM 2549 O O . ALA A 1 335 ? 26.606 -6.052 -21.327 1.00 81.38 335 ALA A O 1
ATOM 2550 N N . ASN A 1 336 ? 28.190 -5.092 -20.053 1.00 80.75 336 ASN A N 1
ATOM 2551 C CA . ASN A 1 336 ? 29.274 -5.968 -20.494 1.00 80.75 336 ASN A CA 1
ATOM 2552 C C . ASN A 1 336 ? 29.035 -7.424 -20.078 1.00 80.75 336 ASN A C 1
ATOM 2554 O O . ASN A 1 336 ? 29.192 -8.328 -20.897 1.00 80.75 336 ASN A O 1
ATOM 2558 N N . LYS A 1 337 ? 28.593 -7.653 -18.834 1.00 82.50 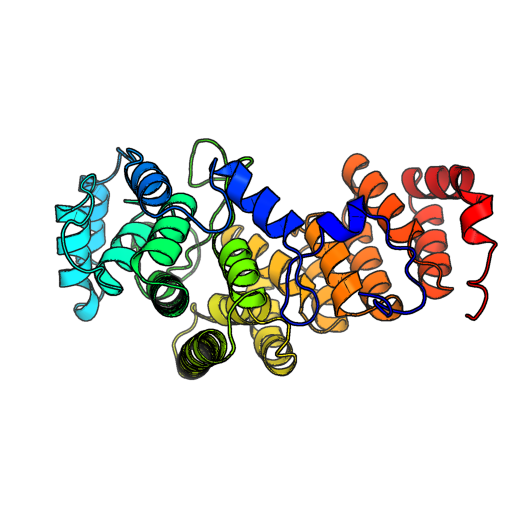337 LYS A N 1
ATOM 2559 C CA . LYS A 1 337 ? 28.289 -8.995 -18.316 1.00 82.50 337 LYS A CA 1
ATOM 2560 C C . LYS A 1 337 ? 27.116 -9.658 -19.046 1.00 82.50 337 LYS A C 1
ATOM 2562 O O . LYS A 1 337 ? 27.114 -10.870 -19.236 1.00 82.50 337 LYS A O 1
ATOM 2567 N N . HIS A 1 338 ? 26.127 -8.871 -19.461 1.00 73.19 338 HIS A N 1
ATOM 2568 C CA . HIS A 1 338 ? 24.878 -9.353 -20.052 1.00 73.19 338 HIS A CA 1
ATOM 2569 C C . HIS A 1 338 ? 24.750 -9.017 -21.547 1.00 73.19 338 HIS A C 1
ATOM 2571 O O . HIS A 1 338 ? 23.649 -9.046 -22.095 1.00 73.19 338 HIS A O 1
ATOM 2577 N N . ARG A 1 339 ? 25.870 -8.755 -22.237 1.00 66.12 339 ARG A N 1
ATOM 2578 C CA . ARG A 1 339 ? 25.919 -8.316 -23.644 1.00 66.12 339 ARG A CA 1
ATOM 2579 C C . ARG A 1 339 ? 25.144 -9.232 -24.603 1.00 66.12 339 ARG A C 1
ATOM 2581 O O . ARG A 1 339 ? 24.534 -8.745 -25.546 1.00 66.12 339 ARG A O 1
ATOM 2588 N N . LEU A 1 340 ? 25.097 -10.539 -24.329 1.00 57.16 340 LEU A N 1
ATOM 2589 C CA . LEU A 1 340 ? 24.346 -11.531 -25.117 1.00 57.16 340 LEU A CA 1
ATOM 2590 C C . LEU A 1 340 ? 22.821 -11.485 -24.901 1.00 57.16 340 LEU A C 1
ATOM 2592 O O . LEU A 1 340 ? 22.065 -11.893 -25.779 1.00 57.16 340 LEU A O 1
ATOM 2596 N N . LEU A 1 341 ? 22.358 -10.985 -23.752 1.00 57.44 341 LEU A N 1
ATOM 2597 C CA . LEU A 1 341 ? 20.937 -10.896 -23.395 1.00 57.44 341 LEU A CA 1
ATOM 2598 C C . LEU A 1 341 ? 20.256 -9.637 -23.956 1.00 57.44 341 LEU A C 1
ATOM 2600 O O . LEU A 1 341 ? 19.034 -9.617 -24.086 1.00 57.44 341 LEU A O 1
ATOM 2604 N N . MET A 1 342 ? 21.033 -8.605 -24.304 1.00 54.25 342 MET A N 1
ATOM 2605 C CA . MET A 1 342 ? 20.530 -7.360 -24.907 1.00 54.25 342 MET A CA 1
ATOM 2606 C C . MET A 1 342 ? 20.471 -7.393 -26.445 1.00 54.25 342 MET A C 1
ATOM 2608 O O . MET A 1 342 ? 19.934 -6.473 -27.046 1.00 54.25 342 MET A O 1
ATOM 2612 N N . LEU A 1 343 ? 21.013 -8.437 -27.085 1.00 48.81 343 LEU A N 1
ATOM 2613 C CA . LEU A 1 343 ? 21.100 -8.566 -28.550 1.00 48.81 343 LEU A CA 1
ATOM 2614 C C . LEU A 1 343 ? 20.049 -9.506 -29.161 1.00 48.81 343 LEU A C 1
ATOM 2616 O O . LEU A 1 343 ? 20.059 -9.727 -30.369 1.00 48.81 343 LEU A O 1
ATOM 2620 N N . ARG A 1 344 ? 19.158 -10.092 -28.353 1.00 47.44 344 ARG A N 1
ATOM 2621 C CA . ARG A 1 344 ? 18.093 -10.967 -28.854 1.00 47.44 344 ARG A CA 1
ATOM 2622 C C . ARG A 1 344 ? 16.754 -10.230 -28.788 1.00 47.44 344 ARG A C 1
ATOM 2624 O O . ARG A 1 344 ? 16.246 -10.073 -27.677 1.00 47.44 344 ARG A O 1
ATOM 2631 N N . PRO A 1 345 ? 16.174 -9.797 -29.925 1.00 44.34 345 PRO A N 1
ATOM 2632 C CA . PRO A 1 345 ? 14.775 -9.389 -29.935 1.00 44.34 345 PRO A CA 1
ATOM 2633 C C . PRO A 1 345 ? 13.916 -10.557 -29.441 1.00 44.34 345 PRO A C 1
ATOM 2635 O O . PRO A 1 345 ? 14.254 -11.727 -29.665 1.00 44.34 345 PRO A O 1
ATOM 2638 N N . ALA A 1 346 ? 12.831 -10.248 -28.728 1.00 46.62 346 ALA A N 1
ATOM 2639 C CA . ALA A 1 346 ? 11.848 -11.253 -28.355 1.00 46.62 346 ALA A CA 1
ATOM 2640 C C . ALA A 1 346 ? 11.389 -11.957 -29.640 1.00 46.62 346 ALA A C 1
ATOM 2642 O O . ALA A 1 346 ? 10.891 -11.301 -30.555 1.00 46.62 346 ALA A O 1
ATOM 2643 N N . LYS A 1 347 ? 11.604 -13.276 -29.740 1.00 36.69 347 LYS A N 1
ATOM 2644 C CA . LYS A 1 347 ? 10.956 -14.054 -30.799 1.00 36.69 347 LYS A CA 1
ATOM 2645 C C . LYS A 1 347 ? 9.447 -13.830 -30.631 1.00 36.69 347 LYS A C 1
ATOM 2647 O O . LYS A 1 347 ? 8.972 -14.036 -29.511 1.00 36.69 347 LYS A O 1
ATOM 2652 N N . PRO A 1 348 ? 8.721 -13.387 -31.670 1.00 37.12 348 PRO A N 1
ATOM 2653 C CA . PRO A 1 348 ? 7.268 -13.376 -31.603 1.00 37.12 348 PRO A CA 1
ATOM 2654 C C . PRO A 1 348 ? 6.796 -14.810 -31.330 1.00 37.12 348 PRO A C 1
ATOM 2656 O O . PRO A 1 348 ? 7.370 -15.756 -31.882 1.00 37.12 348 PRO A O 1
ATOM 2659 N N . ALA A 1 349 ? 5.855 -14.942 -30.393 1.00 39.72 349 ALA A N 1
ATOM 2660 C CA . ALA A 1 349 ? 5.211 -16.206 -30.050 1.00 39.72 349 ALA A CA 1
ATOM 2661 C C . ALA A 1 349 ? 4.268 -16.649 -31.170 1.00 39.72 349 ALA A C 1
ATOM 2663 O O . ALA A 1 349 ? 3.649 -15.747 -31.785 1.00 39.72 349 ALA A O 1
#